Protein AF-X1DDK9-F1 (afdb_monomer_lite)

Organism: NCBI:txid412755

Foldseek 3Di:
DCVVVVHVDDPPAQEDEQDDDDDDLVSLLVLQVVLVVCCVVPVRHAYEYAAAEDPLDPDDQAGDLSSCVRRLVSHQAYEYAYAQDHADLAQDDADLVRLQVSLVPLLVSLVRHCVNCVVSVNNNHAYAPQEDFNDDQHQNCPPPPDDDDCPDPVNVVRVVNSLVSQQPQVVQDLSRQSSLLSNVVSCVVVVSRHVHHQYPPCERRRHQWYDDPVGIDRTNNNVSVCCCVPPCPVPPD

Structure (mmCIF, N/CA/C/O backbone):
data_AF-X1DDK9-F1
#
_entry.id   AF-X1DDK9-F1
#
loop_
_atom_site.group_PDB
_atom_site.id
_atom_site.type_symbol
_atom_site.label_atom_id
_atom_site.label_alt_id
_atom_site.label_comp_id
_atom_site.label_asym_id
_atom_site.label_entity_id
_atom_site.label_seq_id
_atom_site.pdbx_PDB_ins_code
_atom_site.Cartn_x
_atom_site.Cartn_y
_atom_site.Cartn_z
_atom_site.occupancy
_atom_site.B_iso_or_equiv
_atom_site.auth_seq_id
_atom_site.auth_comp_id
_atom_site.auth_asym_id
_atom_site.auth_atom_id
_atom_site.pdbx_PDB_model_num
ATOM 1 N N . MET A 1 1 ? -29.319 -11.765 -3.552 1.00 94.00 1 MET A N 1
ATOM 2 C CA . MET A 1 1 ? -28.225 -11.528 -4.522 1.00 94.00 1 MET A CA 1
ATOM 3 C C . MET A 1 1 ? -27.007 -12.425 -4.270 1.00 94.00 1 MET A C 1
ATOM 5 O O . MET A 1 1 ? -26.826 -13.339 -5.051 1.00 94.00 1 MET A O 1
ATOM 9 N N . ARG A 1 2 ? -26.238 -12.285 -3.172 1.00 96.81 2 ARG A N 1
ATOM 10 C CA . ARG A 1 2 ? -25.054 -13.138 -2.873 1.00 96.81 2 ARG A CA 1
ATOM 11 C C . ARG A 1 2 ? -25.300 -14.654 -3.010 1.00 96.81 2 ARG A C 1
ATOM 13 O O . ARG A 1 2 ? -24.596 -15.310 -3.765 1.00 96.81 2 ARG A O 1
ATOM 20 N N . LYS A 1 3 ? -26.338 -15.180 -2.340 1.00 97.44 3 LYS A N 1
ATOM 21 C CA . LYS A 1 3 ? -26.737 -16.602 -2.425 1.00 97.44 3 LYS A CA 1
ATOM 22 C C . LYS A 1 3 ? -27.095 -17.038 -3.846 1.00 97.44 3 LYS A C 1
ATOM 24 O O . LYS A 1 3 ? -26.684 -18.105 -4.276 1.00 97.44 3 LYS A O 1
ATOM 29 N N . ALA A 1 4 ? -27.816 -16.186 -4.576 1.00 97.69 4 ALA A N 1
ATOM 30 C CA . ALA A 1 4 ? -28.199 -16.442 -5.964 1.00 97.69 4 ALA A CA 1
ATOM 31 C C . ALA A 1 4 ? -26.984 -16.480 -6.909 1.00 97.69 4 ALA A C 1
ATOM 33 O O . ALA A 1 4 ? -27.004 -17.206 -7.891 1.00 97.69 4 ALA A O 1
ATOM 34 N N . ASN A 1 5 ? -25.903 -15.774 -6.564 1.00 97.38 5 ASN A N 1
ATOM 35 C CA . ASN A 1 5 ? -24.633 -15.805 -7.291 1.00 97.38 5 ASN A CA 1
ATOM 36 C C . ASN A 1 5 ? -23.714 -16.970 -6.852 1.00 97.38 5 ASN A C 1
ATOM 38 O O . ASN A 1 5 ? -22.506 -16.889 -7.040 1.00 97.38 5 ASN A O 1
ATOM 42 N N . GLY A 1 6 ? -24.250 -18.030 -6.232 1.00 97.94 6 GLY A N 1
ATOM 43 C CA . GLY A 1 6 ? -23.497 -19.253 -5.911 1.00 97.94 6 GLY A CA 1
ATOM 44 C C . GLY A 1 6 ? -22.740 -19.248 -4.579 1.00 97.94 6 GLY A C 1
ATOM 45 O O . GLY A 1 6 ? -22.033 -20.203 -4.276 1.00 97.94 6 GLY A O 1
ATOM 46 N N . HIS A 1 7 ? -22.903 -18.214 -3.750 1.00 97.12 7 HIS A N 1
ATOM 47 C CA . HIS A 1 7 ? -22.245 -18.131 -2.444 1.00 97.12 7 HIS A CA 1
ATOM 48 C C . HIS A 1 7 ? -23.300 -18.144 -1.336 1.00 97.12 7 HIS A C 1
ATOM 50 O O . HIS A 1 7 ? -23.862 -17.087 -1.066 1.00 97.12 7 HIS A O 1
ATOM 56 N N . PRO A 1 8 ? -23.630 -19.290 -0.708 1.00 97.06 8 PRO A N 1
ATOM 57 C CA . PRO A 1 8 ? -24.664 -19.374 0.333 1.00 97.06 8 PRO A CA 1
ATOM 58 C C . PRO A 1 8 ? -24.231 -18.750 1.670 1.00 97.06 8 PRO A C 1
ATOM 60 O O . PRO A 1 8 ? -25.014 -18.013 2.284 1.00 97.06 8 PRO A O 1
ATOM 63 N N . GLU A 1 9 ? -22.948 -18.859 2.017 1.00 97.44 9 GLU A N 1
ATOM 64 C CA . GLU A 1 9 ? -22.349 -18.342 3.258 1.00 97.44 9 GLU A CA 1
ATOM 65 C C . GLU A 1 9 ? -21.735 -16.937 3.111 1.00 97.44 9 GLU A C 1
ATOM 67 O O . GLU A 1 9 ? -21.260 -16.581 2.024 1.00 97.44 9 GLU A O 1
ATOM 72 N N . PRO A 1 10 ? -21.790 -16.087 4.156 1.00 95.31 10 PRO A N 1
ATOM 73 C CA . PRO A 1 10 ? -21.199 -14.753 4.112 1.00 95.31 10 PRO A CA 1
ATOM 74 C C . PRO A 1 10 ? -19.675 -14.824 3.931 1.00 95.31 10 PRO A C 1
ATOM 76 O O . PRO A 1 10 ? -19.009 -15.681 4.498 1.00 95.31 10 PRO A O 1
ATOM 79 N N . PHE A 1 11 ? -19.109 -13.880 3.173 1.00 96.00 11 PHE A N 1
ATOM 80 C CA . PHE A 1 11 ? -17.657 -13.815 2.945 1.00 96.00 11 PHE A CA 1
ATOM 81 C C . PHE A 1 11 ? -16.858 -13.366 4.173 1.00 96.00 11 PHE A C 1
ATOM 83 O O . PHE A 1 11 ? -15.641 -13.513 4.185 1.00 96.00 11 PHE A O 1
ATOM 90 N N . ASN A 1 12 ? -17.528 -12.792 5.179 1.00 94.81 12 ASN A N 1
ATOM 91 C CA . ASN A 1 12 ? -16.918 -12.338 6.431 1.00 94.81 12 ASN A CA 1
ATOM 92 C C . ASN A 1 12 ? -15.684 -11.442 6.215 1.00 94.81 12 ASN A C 1
ATOM 94 O O . ASN A 1 12 ? -14.673 -11.571 6.903 1.00 94.81 12 ASN A O 1
ATOM 98 N N . VAL A 1 13 ? -15.766 -10.529 5.238 1.00 96.75 13 VAL A N 1
ATOM 99 C CA . VAL A 1 13 ? -14.693 -9.572 4.944 1.00 96.75 13 VAL A CA 1
ATOM 100 C C . VAL A 1 13 ? -14.468 -8.693 6.171 1.00 96.75 13 VAL A C 1
ATOM 102 O O . VAL A 1 13 ? -15.350 -7.932 6.568 1.00 96.75 13 VAL A O 1
ATOM 105 N N . LYS A 1 14 ? -13.282 -8.822 6.773 1.00 97.12 14 LYS A N 1
ATOM 106 C CA . LYS A 1 14 ? -12.932 -8.140 8.022 1.00 97.12 14 LYS A CA 1
ATOM 107 C C . LYS A 1 14 ? -12.476 -6.701 7.806 1.00 97.12 14 LYS A C 1
ATOM 109 O O . LYS A 1 14 ? -12.831 -5.848 8.603 1.00 97.12 14 LYS A O 1
ATOM 114 N N . PHE A 1 15 ? -11.706 -6.434 6.755 1.00 98.00 15 PHE A N 1
ATOM 115 C CA . PHE A 1 15 ? -11.137 -5.113 6.481 1.00 98.00 15 PHE A CA 1
ATOM 116 C C . PHE A 1 15 ? -11.880 -4.425 5.341 1.00 98.00 15 PHE A C 1
ATOM 118 O O . PHE A 1 15 ? -12.065 -5.020 4.280 1.00 98.00 15 PHE A O 1
ATOM 125 N N . TRP A 1 16 ? -12.262 -3.169 5.551 1.00 98.25 16 TRP A N 1
ATOM 126 C CA . TRP A 1 16 ? -12.953 -2.348 4.562 1.00 98.25 16 TRP A CA 1
ATOM 127 C C . TRP A 1 16 ? -12.286 -0.982 4.442 1.00 98.25 16 TRP A C 1
ATOM 129 O O . TRP A 1 16 ? -12.102 -0.292 5.441 1.00 98.25 16 TRP A O 1
ATOM 139 N N . SER A 1 17 ? -11.957 -0.580 3.214 1.00 97.62 17 SER A N 1
ATOM 140 C CA . SER A 1 17 ? -11.489 0.776 2.920 1.00 97.62 17 SER A CA 1
ATOM 141 C C . SER A 1 17 ? -12.629 1.622 2.368 1.00 97.62 17 SER A C 1
ATOM 143 O O . SER A 1 17 ? -13.296 1.222 1.409 1.00 97.62 17 SER A O 1
ATOM 145 N N . VAL A 1 18 ? -12.869 2.792 2.959 1.00 97.44 18 VAL A N 1
ATOM 146 C CA . VAL A 1 18 ? -13.869 3.740 2.460 1.00 97.44 18 VAL A CA 1
ATOM 147 C C . VAL A 1 18 ? -13.226 4.634 1.403 1.00 97.44 18 VAL A C 1
ATOM 149 O O . VAL A 1 18 ? -12.667 5.684 1.707 1.00 97.44 18 VAL A O 1
ATOM 152 N N . GLY A 1 19 ? -13.327 4.232 0.136 1.00 93.62 19 GLY A N 1
ATOM 153 C CA . GLY A 1 19 ? -12.772 4.972 -1.003 1.00 93.62 19 GLY A CA 1
ATOM 154 C C . GLY A 1 19 ? -11.259 4.800 -1.183 1.00 93.62 19 GLY A C 1
ATOM 155 O O . GLY A 1 19 ? -10.646 3.939 -0.565 1.00 93.62 19 GLY A O 1
ATOM 156 N N . ASN A 1 20 ? -10.672 5.588 -2.089 1.00 91.88 20 ASN A N 1
ATOM 157 C CA . ASN A 1 20 ? -9.269 5.459 -2.491 1.00 91.88 20 ASN A CA 1
ATOM 158 C C . ASN A 1 20 ? -8.685 6.790 -2.987 1.00 91.88 20 ASN A C 1
ATOM 160 O O . ASN A 1 20 ? -9.288 7.430 -3.847 1.00 91.88 20 ASN A O 1
ATOM 164 N N . GLU A 1 21 ? -7.502 7.159 -2.494 1.00 88.31 21 GLU A N 1
ATOM 165 C CA . GLU A 1 21 ? -6.688 8.331 -2.857 1.00 88.31 21 GLU A CA 1
ATOM 166 C C . GLU A 1 21 ? -7.479 9.646 -3.022 1.00 88.31 21 GLU A C 1
ATOM 168 O O . GLU A 1 21 ? -7.243 10.446 -3.933 1.00 88.31 21 GLU A O 1
ATOM 173 N N . ARG A 1 22 ? -8.442 9.887 -2.126 1.00 88.38 22 ARG A N 1
ATOM 174 C CA . ARG A 1 22 ? -9.184 11.152 -2.019 1.00 88.38 22 ARG A CA 1
ATOM 175 C C . ARG A 1 22 ? -8.864 11.814 -0.684 1.00 88.38 22 ARG A C 1
ATOM 177 O O . ARG A 1 22 ? -8.658 11.138 0.312 1.00 88.38 22 ARG A O 1
ATOM 184 N N . TYR A 1 23 ? -8.822 13.146 -0.667 1.00 87.94 23 TYR A N 1
ATOM 185 C CA . TYR A 1 23 ? -8.392 13.912 0.516 1.00 87.94 23 TYR A CA 1
ATOM 186 C C . TYR A 1 23 ? -9.143 15.240 0.687 1.00 87.94 23 TYR A C 1
ATOM 188 O O . TYR A 1 23 ? -8.704 16.105 1.454 1.00 87.94 23 TYR A O 1
ATOM 196 N N . ASP A 1 24 ? -10.203 15.454 -0.094 1.00 90.44 24 ASP A N 1
ATOM 197 C CA . ASP A 1 24 ? -11.049 16.644 -0.020 1.00 90.44 24 ASP A CA 1
ATOM 198 C C . ASP A 1 24 ? -12.062 16.535 1.132 1.00 90.44 24 ASP A C 1
ATOM 200 O O . ASP A 1 24 ? -12.369 15.437 1.596 1.00 90.44 24 ASP A O 1
ATOM 204 N N . LYS A 1 25 ? -12.571 17.676 1.619 1.00 94.31 25 LYS A N 1
ATOM 205 C CA . LYS A 1 25 ? -13.489 17.703 2.771 1.00 94.31 25 LYS A CA 1
ATOM 206 C C . LYS A 1 25 ? -14.756 16.877 2.525 1.00 94.31 25 LYS A C 1
ATOM 208 O O . LYS A 1 25 ? -15.140 16.112 3.398 1.00 94.31 25 LYS A O 1
ATOM 213 N N . ALA A 1 26 ? -15.331 16.951 1.323 1.00 95.44 26 ALA A N 1
ATOM 214 C CA . ALA A 1 26 ? -16.542 16.204 0.988 1.00 95.44 26 ALA A CA 1
ATOM 215 C C . ALA A 1 26 ? -16.315 14.683 1.009 1.00 95.44 26 ALA A C 1
ATOM 217 O O . ALA A 1 26 ? -17.196 13.930 1.418 1.00 95.44 26 ALA A O 1
ATOM 218 N N . TYR A 1 27 ? -15.137 14.212 0.593 1.00 94.50 27 TYR A N 1
ATOM 219 C CA . TYR A 1 27 ? -14.742 12.820 0.798 1.00 94.50 27 TYR A CA 1
ATOM 220 C C . TYR A 1 27 ? -14.631 12.472 2.288 1.00 94.50 27 TYR A C 1
ATOM 222 O O . TYR A 1 27 ? -15.192 11.464 2.704 1.00 94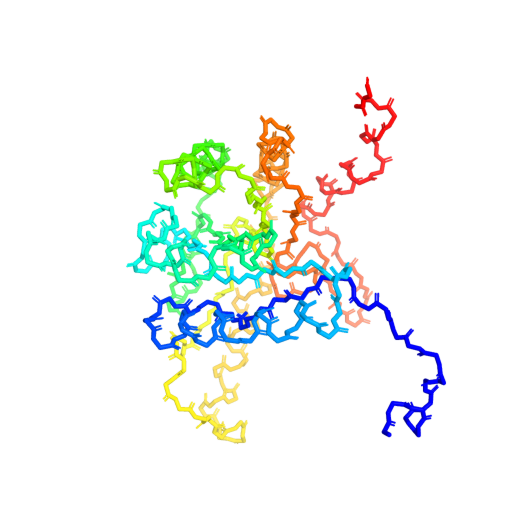.50 27 TYR A O 1
ATOM 230 N N . ILE A 1 28 ? -13.965 13.305 3.090 1.00 96.25 28 ILE A N 1
ATOM 231 C CA . ILE A 1 28 ? -13.776 13.066 4.531 1.00 96.25 28 ILE A CA 1
ATOM 232 C C . ILE A 1 28 ? -15.120 12.997 5.276 1.00 96.25 28 ILE A C 1
ATOM 234 O O . ILE A 1 28 ? -15.321 12.090 6.083 1.00 96.25 28 ILE A O 1
ATOM 238 N N . ASP A 1 29 ? -16.066 13.884 4.962 1.00 97.44 29 ASP A N 1
ATOM 239 C CA . ASP A 1 29 ? -17.421 13.838 5.525 1.00 97.44 29 ASP A CA 1
ATOM 240 C C . ASP A 1 29 ? -18.138 12.528 5.162 1.00 97.44 29 ASP A C 1
ATOM 242 O O . ASP A 1 29 ? -18.733 11.879 6.022 1.00 97.44 29 ASP A O 1
ATOM 246 N N . ARG A 1 30 ? -18.004 12.064 3.911 1.00 97.75 30 ARG A N 1
ATOM 247 C CA . ARG A 1 30 ? -18.543 10.757 3.500 1.00 97.75 30 ARG A CA 1
ATOM 248 C C . ARG A 1 30 ? -17.869 9.598 4.221 1.00 97.75 30 ARG A C 1
ATOM 250 O O . ARG A 1 30 ? -18.553 8.624 4.525 1.00 97.75 30 ARG A O 1
ATOM 257 N N . VAL A 1 31 ? -16.562 9.676 4.490 1.00 98.19 31 VAL A N 1
ATOM 258 C CA . VAL A 1 31 ? -15.858 8.662 5.286 1.00 98.19 31 VAL A CA 1
ATOM 259 C C . VAL A 1 31 ? -16.468 8.581 6.681 1.00 98.19 31 VAL A C 1
ATOM 261 O O . VAL A 1 31 ? -16.811 7.479 7.098 1.00 98.19 31 VAL A O 1
ATOM 264 N N . ARG A 1 32 ? -16.674 9.715 7.366 1.00 98.12 32 ARG A N 1
ATOM 265 C CA . ARG A 1 32 ? -17.331 9.758 8.685 1.00 98.12 32 ARG A CA 1
ATOM 266 C C . ARG A 1 32 ? -18.697 9.079 8.645 1.00 98.12 32 ARG A C 1
ATOM 268 O O . ARG A 1 32 ? -18.939 8.151 9.415 1.00 98.12 32 ARG A O 1
ATOM 275 N N . ASP A 1 33 ? -19.572 9.534 7.751 1.00 98.31 33 ASP A N 1
ATOM 276 C CA . ASP A 1 33 ? -20.965 9.080 7.716 1.00 98.31 33 ASP A CA 1
ATOM 277 C C . ASP A 1 33 ? -21.053 7.590 7.348 1.00 98.31 33 ASP A C 1
ATOM 279 O O . ASP A 1 33 ? -21.804 6.833 7.962 1.00 98.31 33 ASP A O 1
ATOM 283 N N . THR A 1 34 ? -20.216 7.142 6.406 1.00 98.44 34 THR A N 1
ATOM 284 C CA . THR A 1 34 ? -20.152 5.733 5.992 1.00 98.44 34 THR A CA 1
ATOM 285 C C . THR A 1 34 ? -19.579 4.852 7.100 1.00 98.44 34 THR A C 1
ATOM 287 O O . THR A 1 34 ? -20.178 3.833 7.437 1.00 98.44 34 THR A O 1
ATOM 290 N N . ALA A 1 35 ? -18.440 5.231 7.690 1.00 98.31 35 ALA A N 1
ATOM 291 C CA . ALA A 1 35 ? -17.771 4.436 8.718 1.00 98.31 35 ALA A CA 1
ATOM 292 C C . ALA A 1 35 ? -18.643 4.275 9.968 1.00 98.31 35 ALA A C 1
ATOM 294 O O . ALA A 1 35 ? -18.715 3.179 10.523 1.00 98.31 35 ALA A O 1
ATOM 295 N N . LYS A 1 36 ? -19.363 5.334 10.362 1.00 97.94 36 LYS A N 1
ATOM 296 C CA . LYS A 1 36 ? -20.321 5.295 11.469 1.00 97.94 36 LYS A CA 1
ATOM 297 C C . LYS A 1 36 ? -21.404 4.237 11.239 1.00 97.94 36 LYS A C 1
ATOM 299 O O . LYS A 1 36 ? -21.539 3.324 12.049 1.00 97.94 36 LYS A O 1
ATOM 304 N N . VAL A 1 37 ? -22.106 4.301 10.104 1.00 98.25 37 VAL A N 1
ATOM 305 C CA . VAL A 1 37 ? -23.169 3.335 9.767 1.00 98.25 37 VAL A CA 1
ATOM 306 C C . VAL A 1 37 ? -22.608 1.915 9.629 1.00 98.25 37 VAL A C 1
ATOM 308 O O . VAL A 1 37 ? -23.213 0.951 10.093 1.00 98.25 37 VAL A O 1
ATOM 311 N N . MET A 1 38 ? -21.426 1.763 9.026 1.00 98.19 38 MET A N 1
ATOM 312 C CA . MET A 1 38 ? -20.777 0.459 8.890 1.00 98.19 38 MET A CA 1
ATOM 313 C C . MET A 1 38 ? -20.436 -0.170 10.248 1.00 98.19 38 MET A C 1
ATOM 315 O O . MET A 1 38 ? -20.658 -1.368 10.415 1.00 98.19 38 MET A O 1
ATOM 319 N N . LYS A 1 39 ? -19.944 0.612 11.218 1.00 97.56 39 LYS A N 1
ATOM 320 C CA . LYS A 1 39 ? -19.666 0.136 12.584 1.00 97.56 39 LYS A CA 1
ATOM 321 C C . LYS A 1 39 ? -20.939 -0.198 13.359 1.00 97.56 39 LYS A C 1
ATOM 323 O O . LYS A 1 39 ? -20.936 -1.177 14.096 1.00 97.56 39 LYS A O 1
ATOM 328 N N . GLU A 1 40 ? -22.013 0.570 13.178 1.00 97.12 40 GLU A N 1
ATOM 329 C CA . GLU A 1 40 ? -23.316 0.286 13.798 1.00 97.12 40 GLU A CA 1
ATOM 330 C C . GLU A 1 40 ? -23.890 -1.056 13.316 1.00 97.12 40 GLU A C 1
ATOM 332 O O . GLU A 1 40 ? -24.367 -1.854 14.120 1.00 97.12 40 GLU A O 1
ATOM 337 N N . LEU A 1 41 ? -23.801 -1.334 12.012 1.00 97.19 41 LEU A N 1
ATOM 338 C CA . LEU A 1 41 ? -24.313 -2.576 11.425 1.00 97.19 41 LEU A CA 1
ATOM 339 C C . LEU A 1 41 ? -23.378 -3.774 11.637 1.00 97.19 41 LEU A C 1
ATOM 341 O O . LEU A 1 41 ? -23.844 -4.906 11.773 1.00 97.19 41 LEU A O 1
ATOM 345 N N . TYR A 1 42 ? -22.063 -3.541 11.647 1.00 97.12 42 TYR A N 1
ATOM 346 C CA . TYR A 1 42 ? -21.048 -4.590 11.713 1.00 97.12 42 TYR A CA 1
ATOM 347 C C . TYR A 1 42 ? -19.911 -4.212 12.679 1.00 97.12 42 TYR A C 1
ATOM 349 O O . TYR A 1 42 ? -18.808 -3.888 12.240 1.00 97.12 42 TYR A O 1
ATOM 357 N N . PRO A 1 43 ? -20.114 -4.318 14.004 1.00 95.38 43 PRO A N 1
ATOM 358 C CA . PRO A 1 43 ? -19.155 -3.819 15.000 1.00 95.38 43 PRO A CA 1
ATOM 359 C C . PRO A 1 43 ? -17.741 -4.420 14.919 1.00 95.38 43 PRO A C 1
ATOM 361 O O . PRO A 1 43 ? -16.773 -3.793 15.342 1.00 95.38 43 PRO A O 1
ATOM 364 N N . ASN A 1 44 ? -17.612 -5.627 14.356 1.00 95.94 44 ASN A N 1
ATOM 365 C CA . ASN A 1 44 ? -16.363 -6.394 14.322 1.00 95.94 44 ASN A CA 1
ATOM 366 C C . ASN A 1 44 ? -15.488 -6.142 13.080 1.00 95.94 44 ASN A C 1
ATOM 368 O O . ASN A 1 44 ? -14.400 -6.719 12.984 1.00 95.94 44 ASN A O 1
ATOM 372 N N . ILE A 1 45 ? -15.946 -5.343 12.110 1.00 98.06 45 ILE A N 1
ATOM 373 C CA . ILE A 1 45 ? -15.110 -5.000 10.952 1.00 98.06 45 ILE A CA 1
ATOM 374 C C . ILE A 1 45 ? -14.079 -3.940 11.334 1.00 98.06 45 ILE A C 1
ATOM 376 O O . ILE A 1 45 ? -14.281 -3.146 12.253 1.00 98.06 45 ILE A O 1
ATOM 380 N N . LEU A 1 46 ? -12.989 -3.909 10.580 1.00 98.50 46 LEU A N 1
ATOM 381 C CA . LEU A 1 46 ? -11.925 -2.927 10.684 1.00 98.50 46 LEU A CA 1
ATOM 382 C C . LEU A 1 46 ? -12.010 -1.984 9.487 1.00 98.50 46 LEU A C 1
ATOM 384 O O . LEU A 1 46 ? -12.049 -2.435 8.339 1.00 98.50 46 LEU A O 1
ATOM 388 N N . ILE A 1 47 ? -12.062 -0.685 9.757 1.00 98.56 47 ILE A N 1
ATOM 389 C CA . ILE A 1 47 ? -12.272 0.349 8.748 1.00 98.56 47 ILE A CA 1
ATOM 390 C C . ILE A 1 47 ? -10.993 1.163 8.560 1.00 98.56 47 ILE A C 1
ATOM 392 O O . ILE A 1 47 ? -10.370 1.613 9.525 1.00 98.56 47 ILE A O 1
ATOM 396 N N . THR A 1 48 ? -10.633 1.362 7.294 1.00 98.12 48 THR A N 1
ATOM 397 C CA . THR A 1 48 ? -9.559 2.246 6.838 1.00 98.12 48 THR A CA 1
ATOM 398 C C . THR A 1 48 ? -10.092 3.278 5.840 1.00 98.12 48 THR A C 1
ATOM 400 O O . THR A 1 48 ? -11.186 3.136 5.287 1.00 98.12 48 THR A O 1
ATOM 403 N N . CYS A 1 49 ? -9.324 4.335 5.603 1.00 96.88 49 CYS A N 1
ATOM 404 C CA . CYS A 1 49 ? -9.560 5.312 4.542 1.00 96.88 49 CYS A CA 1
ATOM 405 C C . CYS A 1 49 ? -8.245 5.986 4.147 1.00 96.88 49 CYS A C 1
ATOM 407 O O . CYS A 1 49 ? -7.275 5.944 4.907 1.00 96.88 49 CYS A O 1
ATOM 409 N N . SER A 1 50 ? -8.223 6.675 3.005 1.00 94.50 50 SER A N 1
ATOM 410 C CA . SER A 1 50 ? -7.031 7.376 2.518 1.00 94.50 50 SER A CA 1
ATOM 411 C C . SER A 1 50 ? -6.541 8.428 3.516 1.00 94.50 50 SER A C 1
ATOM 413 O O . SER A 1 50 ? -7.217 9.426 3.763 1.00 94.50 50 SER A O 1
ATOM 415 N N . GLY A 1 51 ? -5.359 8.196 4.089 1.00 91.62 51 GLY A N 1
ATOM 416 C CA . GLY A 1 51 ? -4.759 9.054 5.107 1.00 91.62 51 GLY A CA 1
ATOM 417 C C . GLY A 1 51 ? -3.622 9.905 4.558 1.00 91.62 51 GLY A C 1
ATOM 418 O O . GLY A 1 51 ? -3.711 11.131 4.561 1.00 91.62 51 GLY A O 1
ATOM 419 N N . SER A 1 52 ? -2.569 9.250 4.063 1.00 88.94 52 SER A N 1
ATOM 420 C CA . SER A 1 52 ? -1.344 9.906 3.591 1.00 88.94 52 SER A CA 1
ATOM 421 C C . SER A 1 52 ? -0.908 9.361 2.231 1.00 88.94 52 SER A C 1
ATOM 423 O O . SER A 1 52 ? -1.040 8.169 1.954 1.00 88.94 52 SER A O 1
ATOM 425 N N . GLN A 1 53 ? -0.357 10.236 1.391 1.00 84.56 53 GLN A N 1
ATOM 426 C CA . GLN A 1 53 ? 0.282 9.878 0.126 1.00 84.56 53 GLN A CA 1
ATOM 427 C C . GLN A 1 53 ? 1.696 10.459 0.115 1.00 84.56 53 GLN A C 1
ATOM 429 O O . GLN A 1 53 ? 1.894 11.597 0.532 1.00 84.56 53 GLN A O 1
ATOM 434 N N . GLY A 1 54 ? 2.696 9.684 -0.296 1.00 69.38 54 GLY A N 1
ATOM 435 C CA . GLY A 1 54 ? 4.079 10.162 -0.363 1.00 69.38 54 GLY A CA 1
ATOM 436 C C . GLY A 1 54 ? 4.341 11.157 -1.496 1.00 69.38 54 GLY A C 1
ATOM 437 O O . GLY A 1 54 ? 3.448 11.483 -2.273 1.00 69.38 54 GLY A O 1
ATOM 438 N N . ALA A 1 55 ? 5.596 11.609 -1.603 1.00 53.72 55 ALA A N 1
ATOM 439 C CA . ALA A 1 55 ? 6.054 12.798 -2.343 1.00 53.72 55 ALA A CA 1
ATOM 440 C C . ALA A 1 55 ? 5.731 12.874 -3.858 1.00 53.72 55 ALA A C 1
ATOM 442 O O . ALA A 1 55 ? 5.976 13.903 -4.480 1.00 53.72 55 ALA A O 1
ATOM 443 N N . GLY A 1 56 ? 5.163 11.823 -4.460 1.00 46.53 56 GLY A N 1
ATOM 444 C CA . GLY A 1 56 ? 4.576 11.876 -5.807 1.00 46.53 56 GLY A CA 1
ATOM 445 C C . GLY A 1 56 ? 3.142 12.432 -5.852 1.00 46.53 56 GLY A C 1
ATOM 446 O O . GLY A 1 56 ? 2.609 12.686 -6.933 1.00 46.53 56 GLY A O 1
ATOM 447 N N . GLY A 1 57 ? 2.500 12.603 -4.694 1.00 44.84 57 GLY A N 1
ATOM 448 C CA . GLY A 1 57 ? 1.224 13.284 -4.521 1.00 44.84 57 GLY A CA 1
ATOM 449 C C . GLY A 1 57 ? 1.445 14.746 -4.139 1.00 44.84 57 GLY A C 1
ATOM 450 O O . GLY A 1 57 ? 2.432 15.100 -3.507 1.00 44.84 57 GLY A O 1
ATOM 451 N N . ARG A 1 58 ? 0.500 15.622 -4.482 1.00 45.28 58 ARG A N 1
ATOM 452 C CA . ARG A 1 58 ? 0.487 17.058 -4.122 1.00 45.28 58 ARG A CA 1
ATOM 453 C C . ARG A 1 58 ? 0.358 17.315 -2.601 1.00 45.28 58 ARG A C 1
ATOM 455 O O . ARG A 1 58 ? -0.125 18.370 -2.193 1.00 45.28 58 ARG A O 1
ATOM 462 N N . HIS A 1 59 ? 0.681 16.337 -1.758 1.00 54.00 59 HIS A N 1
ATOM 463 C CA . HIS A 1 59 ? 0.368 16.285 -0.337 1.00 54.00 59 HIS A CA 1
ATOM 464 C C . HIS A 1 59 ? 1.630 15.947 0.460 1.00 54.00 59 HIS A C 1
ATOM 466 O O . HIS A 1 59 ? 2.384 15.047 0.104 1.00 54.00 59 HIS A O 1
ATOM 472 N N . MET A 1 60 ? 1.870 16.737 1.507 1.00 58.78 60 MET A N 1
ATOM 473 C CA . MET A 1 60 ? 2.973 16.541 2.444 1.00 58.78 60 MET A CA 1
ATOM 474 C C . MET A 1 60 ? 2.816 15.203 3.182 1.00 58.78 60 MET A C 1
ATOM 476 O O . MET A 1 60 ? 1.682 14.752 3.362 1.00 58.78 60 MET A O 1
ATOM 480 N N . PRO A 1 61 ? 3.922 14.576 3.623 1.00 74.12 61 PRO A N 1
ATOM 481 C CA . PRO A 1 61 ? 3.851 13.385 4.462 1.00 74.12 61 PRO A CA 1
ATOM 482 C C . PRO A 1 61 ? 3.047 13.674 5.741 1.00 74.12 61 PRO A C 1
ATOM 484 O O . PRO A 1 61 ? 3.239 14.715 6.366 1.00 74.12 61 PRO A O 1
ATOM 487 N N . GLY A 1 62 ? 2.157 12.751 6.117 1.00 84.00 62 GLY A N 1
ATOM 488 C CA . GLY A 1 62 ? 1.325 12.854 7.320 1.00 84.00 62 GLY A CA 1
ATOM 489 C C . GLY A 1 62 ? -0.176 12.86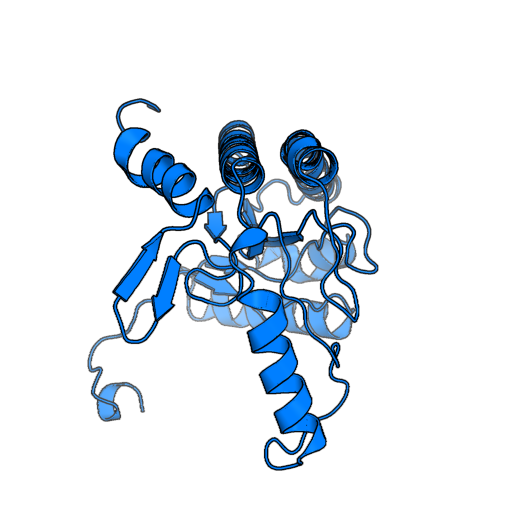1 7.027 1.00 84.00 62 GLY A C 1
ATOM 490 O O . GLY A 1 62 ? -0.620 12.959 5.881 1.00 84.00 62 GLY A O 1
ATOM 491 N N . VAL A 1 63 ? -0.974 12.726 8.083 1.00 88.06 63 VAL A N 1
ATOM 492 C CA . VAL A 1 63 ? -2.438 12.693 8.000 1.00 88.06 63 VAL A CA 1
ATOM 493 C C . VAL A 1 63 ? -3.017 14.077 8.289 1.00 88.06 63 VAL A C 1
ATOM 495 O O . VAL A 1 63 ? -2.611 14.756 9.229 1.00 88.06 63 VAL A O 1
ATOM 498 N N . LYS A 1 64 ? -3.995 14.513 7.486 1.00 86.31 64 LYS A N 1
ATOM 499 C CA . LYS A 1 64 ? -4.665 15.808 7.692 1.00 86.31 64 LYS A CA 1
ATOM 500 C C . LYS A 1 64 ? -5.457 15.805 9.003 1.00 86.31 64 LYS A C 1
ATOM 502 O O . LYS A 1 64 ? -6.290 14.922 9.206 1.00 86.31 64 LYS A O 1
ATOM 507 N N . THR A 1 65 ? -5.303 16.853 9.812 1.00 89.75 65 THR A N 1
ATOM 508 C CA . THR A 1 65 ? -6.038 17.035 11.081 1.00 89.75 65 THR A CA 1
ATOM 509 C C . THR A 1 65 ? -7.550 16.913 10.904 1.00 89.75 65 THR A C 1
ATOM 511 O O . THR A 1 65 ? -8.201 16.188 11.646 1.00 89.75 65 THR A O 1
ATOM 514 N N . TYR A 1 66 ? -8.101 17.499 9.837 1.00 93.69 66 TYR A N 1
ATOM 515 C CA . TYR A 1 66 ? -9.538 17.436 9.558 1.00 93.69 66 TYR A CA 1
ATOM 516 C C . TYR A 1 66 ? -10.078 16.002 9.390 1.00 93.69 66 TYR A C 1
ATOM 518 O O . TYR A 1 66 ? -11.211 15.727 9.774 1.00 93.69 66 TYR A O 1
ATOM 526 N N . LEU A 1 67 ? -9.286 15.063 8.849 1.00 94.62 67 LEU A N 1
ATOM 527 C CA . LEU A 1 67 ? -9.703 13.656 8.774 1.00 94.62 67 LEU A CA 1
ATOM 528 C C . LEU A 1 67 ? -9.836 13.052 10.179 1.00 94.62 67 LEU A C 1
ATOM 530 O O . LEU A 1 67 ? -10.796 12.334 10.457 1.00 94.62 67 LEU A O 1
ATOM 534 N N . MET A 1 68 ? -8.890 13.368 11.061 1.00 94.81 68 MET A N 1
ATOM 535 C CA . MET A 1 68 ? -8.877 12.897 12.446 1.00 94.81 68 MET A CA 1
ATOM 536 C C . MET A 1 68 ? -10.052 13.471 13.240 1.00 94.81 68 MET A C 1
ATOM 538 O O . MET A 1 68 ? -10.761 12.716 13.901 1.00 94.81 68 MET A O 1
ATOM 542 N N . GLU A 1 69 ? -10.314 14.771 13.092 1.00 95.06 69 GLU A N 1
ATOM 543 C CA . GLU A 1 69 ? -11.430 15.474 13.734 1.00 95.06 69 GLU A CA 1
ATOM 544 C C . GLU A 1 69 ? -12.797 14.916 13.320 1.00 95.06 69 GLU A C 1
ATOM 546 O O . GLU A 1 69 ? -13.679 14.760 14.160 1.00 95.06 69 GLU A O 1
ATOM 551 N N . GLN A 1 70 ? -12.990 14.630 12.028 1.00 97.19 70 GLN A N 1
ATOM 552 C CA . GLN A 1 70 ? -14.305 14.243 11.513 1.00 97.19 70 GLN A CA 1
ATOM 553 C C . GLN A 1 70 ? -14.568 12.743 11.585 1.00 97.19 70 GLN A C 1
ATOM 555 O O . GLN A 1 70 ? -15.662 12.333 11.966 1.00 97.19 70 GLN A O 1
ATOM 560 N N . ALA A 1 71 ? -13.599 11.923 11.181 1.00 97.00 71 ALA A N 1
ATOM 561 C CA . ALA A 1 71 ? -13.812 10.495 10.970 1.00 97.00 71 ALA A CA 1
ATOM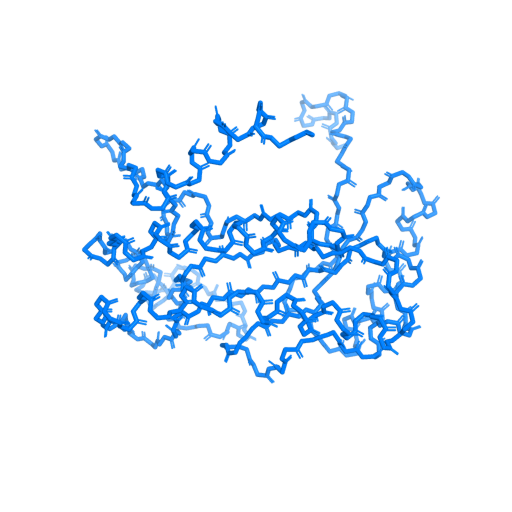 562 C C . ALA A 1 71 ? -12.965 9.612 11.890 1.00 97.00 71 ALA A C 1
ATOM 564 O O . ALA A 1 71 ? -13.313 8.447 12.068 1.00 97.00 71 ALA A O 1
ATOM 565 N N . GLY A 1 72 ? -11.899 10.148 12.500 1.00 96.38 72 GLY A N 1
ATOM 566 C CA . GLY A 1 72 ? -10.923 9.383 13.280 1.00 96.38 72 GLY A CA 1
ATOM 567 C C . GLY A 1 72 ? -11.572 8.432 14.283 1.00 96.38 72 GLY A C 1
ATOM 568 O O . GLY A 1 72 ? -11.221 7.255 14.310 1.00 96.38 72 GLY A O 1
ATOM 569 N N . ALA A 1 73 ? -12.584 8.902 15.027 1.00 96.12 73 ALA A N 1
ATOM 570 C CA . ALA A 1 73 ? -13.373 8.135 16.005 1.00 96.12 73 ALA A CA 1
ATOM 571 C C . ALA A 1 73 ? -13.935 6.791 15.488 1.00 96.12 73 ALA A C 1
ATOM 573 O O . ALA A 1 73 ? -14.061 5.849 16.265 1.00 96.12 73 ALA A O 1
ATOM 574 N N . TYR A 1 74 ? -14.231 6.688 14.191 1.00 97.56 74 TYR A N 1
ATOM 575 C CA . TYR A 1 74 ? -14.878 5.526 13.568 1.00 97.56 74 TYR A CA 1
ATOM 576 C C . TYR A 1 74 ? -13.909 4.628 12.789 1.00 97.56 74 TYR A C 1
ATOM 578 O O . TYR A 1 74 ? -14.316 3.598 12.250 1.00 97.56 74 TYR A O 1
ATOM 586 N N . LEU A 1 75 ? -12.638 5.024 12.712 1.00 98.19 75 LEU A N 1
ATOM 587 C CA . LEU A 1 75 ? -11.595 4.309 11.990 1.00 98.19 75 LEU A CA 1
ATOM 588 C C . LEU A 1 75 ? -10.767 3.443 12.940 1.00 98.19 75 LEU A C 1
ATOM 590 O O . LEU A 1 75 ? -10.586 3.765 14.121 1.00 98.19 75 LEU A O 1
ATOM 594 N N . ASP A 1 76 ? -10.221 2.366 12.384 1.00 98.38 76 ASP A N 1
ATOM 595 C CA . ASP A 1 76 ? -9.220 1.514 13.031 1.00 98.38 76 ASP A CA 1
ATOM 596 C C . ASP A 1 76 ? -7.835 1.742 12.406 1.00 98.38 76 ASP A C 1
ATOM 598 O O . ASP A 1 76 ? -6.812 1.641 13.088 1.00 98.38 76 ASP A O 1
ATOM 602 N N . TYR A 1 77 ? -7.810 2.101 11.118 1.00 98.31 77 TYR A N 1
ATOM 603 C CA . TYR A 1 77 ? -6.602 2.327 10.336 1.00 98.31 77 TYR A CA 1
ATOM 604 C C . TYR A 1 77 ? -6.654 3.636 9.547 1.00 98.31 77 TYR A C 1
ATOM 606 O O . TYR A 1 77 ? -7.724 4.117 9.169 1.00 98.31 77 TYR A O 1
ATOM 614 N N . VAL A 1 78 ? -5.473 4.151 9.212 1.00 96.50 78 VAL A N 1
ATOM 615 C CA . VAL A 1 78 ? -5.273 5.053 8.074 1.00 96.50 78 VAL A CA 1
ATOM 616 C C . VAL A 1 78 ? -4.490 4.338 6.976 1.00 96.50 78 VAL A C 1
ATOM 618 O O . VAL A 1 78 ? -3.488 3.670 7.243 1.00 96.50 78 VAL A O 1
ATOM 621 N N . SER A 1 79 ? -4.954 4.492 5.740 1.00 96.06 79 SER A N 1
ATOM 622 C CA . SER A 1 79 ? -4.278 4.012 4.539 1.00 96.06 79 SER A CA 1
ATOM 623 C C . SER A 1 79 ? -3.149 4.967 4.156 1.00 96.06 79 SER A C 1
ATOM 625 O O . SER A 1 79 ? -3.299 6.199 4.189 1.00 96.06 79 SER A O 1
ATOM 627 N N . VAL A 1 80 ? -2.004 4.388 3.816 1.00 94.94 80 VAL A N 1
ATOM 628 C CA . VAL A 1 80 ? -0.786 5.102 3.459 1.00 94.94 80 VAL A CA 1
ATOM 629 C C . VAL A 1 80 ? -0.247 4.553 2.151 1.00 94.94 80 VAL A C 1
ATOM 631 O O . VAL A 1 80 ? 0.094 3.378 2.042 1.00 94.94 80 VAL A O 1
ATOM 634 N N . HIS A 1 81 ? -0.143 5.435 1.162 1.00 93.81 81 HIS A N 1
ATOM 635 C CA . HIS A 1 81 ? 0.297 5.091 -0.183 1.00 93.81 81 HIS A CA 1
ATOM 636 C C . HIS A 1 81 ? 1.640 5.749 -0.479 1.00 93.81 81 HIS A C 1
ATOM 638 O O . HIS A 1 81 ? 1.755 6.978 -0.429 1.00 93.81 81 HIS A O 1
ATOM 644 N N . ASN A 1 82 ? 2.671 4.980 -0.831 1.00 92.81 82 ASN A N 1
ATOM 645 C CA . ASN A 1 82 ? 3.933 5.592 -1.241 1.00 92.81 82 ASN A CA 1
ATOM 646 C C . ASN A 1 82 ? 4.717 4.781 -2.279 1.00 92.81 82 ASN A C 1
ATOM 648 O O . ASN A 1 82 ? 4.785 3.553 -2.247 1.00 92.81 82 ASN A O 1
ATOM 652 N N . TYR A 1 83 ? 5.343 5.523 -3.191 1.00 92.56 83 TYR A N 1
ATOM 653 C CA . TYR A 1 83 ? 6.224 5.033 -4.235 1.00 92.56 83 TYR A CA 1
ATOM 654 C C . TYR A 1 83 ? 7.423 5.976 -4.333 1.00 92.56 83 TYR A C 1
ATOM 656 O O . TYR A 1 83 ? 7.248 7.184 -4.481 1.00 92.56 83 TYR A O 1
ATOM 664 N N . TRP A 1 84 ? 8.638 5.439 -4.238 1.00 92.69 84 TRP A N 1
ATOM 665 C CA . TRP A 1 84 ? 9.831 6.255 -3.977 1.00 92.69 84 TRP A CA 1
ATOM 666 C C . TRP A 1 84 ? 10.586 6.710 -5.228 1.00 92.69 84 TRP A C 1
ATOM 668 O O . TRP A 1 84 ? 11.426 7.613 -5.147 1.00 92.69 84 TRP A O 1
ATOM 678 N N . LEU A 1 85 ? 10.310 6.085 -6.372 1.00 91.44 85 LEU A N 1
ATOM 679 C CA . LEU A 1 85 ? 10.759 6.553 -7.677 1.00 91.44 85 LEU A CA 1
ATOM 680 C C . LEU A 1 85 ? 9.642 7.305 -8.393 1.00 91.44 85 LEU A C 1
ATOM 682 O O . LEU A 1 85 ? 8.485 6.877 -8.397 1.00 91.44 85 LEU A O 1
ATOM 686 N N . ASP A 1 86 ? 10.033 8.402 -9.037 1.00 83.00 86 ASP A N 1
ATOM 687 C CA . ASP A 1 86 ? 9.106 9.345 -9.646 1.00 83.00 86 ASP A CA 1
ATOM 688 C C . ASP A 1 86 ? 8.253 8.716 -10.754 1.00 83.00 86 ASP A C 1
ATOM 690 O O . ASP A 1 86 ? 8.646 7.792 -11.480 1.00 83.00 86 ASP A O 1
ATOM 694 N N . ARG A 1 87 ? 7.052 9.273 -10.899 1.00 81.88 87 ARG A N 1
ATOM 695 C CA . ARG A 1 87 ? 6.172 9.041 -12.044 1.00 81.88 87 ARG A CA 1
ATOM 696 C C . ARG A 1 87 ? 6.516 10.056 -13.128 1.00 81.88 87 ARG A C 1
ATOM 698 O O . ARG A 1 87 ? 6.784 11.215 -12.827 1.00 81.88 87 ARG A O 1
ATOM 705 N N . ALA A 1 88 ? 6.448 9.650 -14.388 1.00 78.50 88 ALA A N 1
ATOM 706 C CA . ALA A 1 88 ? 6.586 10.574 -15.506 1.00 78.50 88 ALA A CA 1
ATOM 707 C C . ALA A 1 88 ? 5.647 10.176 -16.652 1.00 78.50 88 ALA A C 1
ATOM 709 O O . ALA A 1 88 ? 5.099 9.076 -16.682 1.00 78.50 88 ALA A O 1
ATOM 710 N N . LYS A 1 89 ? 5.429 11.090 -17.608 1.00 75.38 89 LYS A N 1
ATOM 711 C CA . LYS A 1 89 ? 4.623 10.799 -18.812 1.00 75.38 89 LYS A CA 1
ATOM 712 C C . LYS A 1 89 ? 5.215 9.646 -19.628 1.00 75.38 89 LYS A C 1
ATOM 714 O O . LYS A 1 89 ? 4.489 8.884 -20.260 1.00 75.38 89 LYS A O 1
ATOM 719 N N . THR A 1 90 ? 6.537 9.534 -19.610 1.00 80.69 90 THR A N 1
ATOM 720 C CA . THR A 1 90 ? 7.301 8.436 -20.191 1.00 80.69 90 THR A CA 1
ATOM 721 C C . THR A 1 90 ? 8.062 7.716 -19.101 1.00 80.69 90 THR A C 1
ATOM 723 O O . THR A 1 90 ? 8.447 8.332 -18.112 1.00 80.69 90 THR A O 1
ATOM 726 N N . LEU A 1 91 ? 8.337 6.433 -19.315 1.00 84.88 91 LEU A N 1
ATOM 727 C CA . LEU A 1 91 ? 9.085 5.608 -18.378 1.00 84.88 91 LEU A CA 1
ATOM 728 C C . LEU A 1 91 ? 10.423 6.262 -17.971 1.00 84.88 91 LEU A C 1
ATOM 730 O O . LEU A 1 91 ? 11.317 6.364 -18.816 1.00 84.88 91 LEU A O 1
ATOM 734 N N . PRO A 1 92 ? 10.598 6.688 -16.706 1.00 85.06 92 PRO A N 1
ATOM 735 C CA . PRO A 1 92 ? 11.844 7.310 -16.285 1.00 85.06 92 PRO A CA 1
ATOM 736 C C . PRO A 1 92 ? 12.974 6.277 -16.236 1.00 85.06 92 PRO A C 1
ATOM 738 O O . PRO A 1 92 ? 12.797 5.147 -15.764 1.00 85.06 92 PRO A O 1
ATOM 741 N N . LYS A 1 93 ? 14.156 6.679 -16.710 1.00 86.94 93 LYS A N 1
ATOM 742 C CA . LYS A 1 93 ? 15.387 5.890 -16.603 1.00 86.94 93 LYS A CA 1
ATOM 743 C C . LYS A 1 93 ? 16.077 6.239 -15.290 1.00 86.94 93 LYS A C 1
ATOM 745 O O . LYS A 1 93 ? 16.681 7.297 -15.168 1.00 86.94 93 LYS A O 1
ATOM 750 N N . ASN A 1 94 ? 15.978 5.342 -14.317 1.00 91.00 94 ASN A N 1
ATOM 751 C CA . ASN A 1 94 ? 16.664 5.474 -13.037 1.00 91.00 94 ASN A CA 1
ATOM 752 C C . ASN A 1 94 ? 17.915 4.596 -13.042 1.00 91.00 94 ASN A C 1
ATOM 754 O O . ASN A 1 94 ? 17.827 3.415 -13.380 1.00 91.00 94 ASN A O 1
ATOM 758 N N . SER A 1 95 ? 19.059 5.157 -12.650 1.00 94.06 95 SER A N 1
ATOM 759 C CA . SER A 1 95 ? 20.268 4.362 -12.419 1.00 94.06 95 SER A CA 1
ATOM 760 C C . SER A 1 95 ? 20.090 3.444 -11.202 1.00 94.06 95 SER A C 1
ATOM 762 O O . SER A 1 95 ? 19.222 3.683 -10.356 1.00 94.06 95 SER A O 1
ATOM 764 N N . TYR A 1 96 ? 20.947 2.426 -11.068 1.00 95.62 96 TYR A N 1
ATOM 765 C CA . TYR A 1 96 ? 20.984 1.608 -9.853 1.00 95.62 96 TYR A CA 1
ATOM 766 C C . TYR A 1 96 ? 21.204 2.470 -8.600 1.00 95.62 96 TYR A C 1
ATOM 768 O O . TYR A 1 96 ? 20.481 2.309 -7.623 1.00 95.62 96 TYR A O 1
ATOM 776 N N . ALA A 1 97 ? 22.139 3.429 -8.654 1.00 96.62 97 ALA A N 1
ATOM 777 C CA . ALA A 1 97 ? 22.438 4.349 -7.553 1.00 96.62 97 ALA A CA 1
ATOM 778 C C . ALA A 1 97 ? 21.209 5.190 -7.150 1.00 96.62 97 ALA A C 1
ATOM 780 O O . ALA A 1 97 ? 20.887 5.315 -5.970 1.00 96.62 97 ALA A O 1
ATOM 781 N N . THR A 1 98 ? 20.467 5.697 -8.139 1.00 94.69 98 THR A N 1
ATOM 782 C CA . THR A 1 98 ? 19.212 6.437 -7.924 1.00 94.69 98 THR A CA 1
ATOM 783 C C . THR A 1 98 ? 18.137 5.569 -7.271 1.00 94.69 98 THR A C 1
ATOM 785 O O . THR A 1 98 ? 17.353 6.064 -6.466 1.00 94.69 98 THR A O 1
ATOM 788 N N . ALA A 1 99 ? 18.074 4.284 -7.621 1.00 95.56 99 ALA A N 1
ATOM 789 C CA . ALA A 1 99 ? 17.105 3.354 -7.056 1.00 95.56 99 ALA A CA 1
ATOM 790 C C . ALA A 1 99 ? 17.479 2.933 -5.627 1.00 95.56 99 ALA A C 1
ATOM 792 O O . ALA A 1 99 ? 16.634 2.992 -4.736 1.00 95.56 99 ALA A O 1
ATOM 793 N N . ILE A 1 100 ? 18.736 2.548 -5.388 1.00 97.06 100 ILE A N 1
ATOM 794 C CA . ILE A 1 100 ? 19.156 1.986 -4.100 1.00 97.06 100 ILE A CA 1
ATOM 795 C C . ILE A 1 100 ? 19.110 3.013 -2.965 1.00 97.06 100 ILE A C 1
ATOM 797 O O . ILE A 1 100 ? 18.702 2.652 -1.864 1.00 97.06 100 ILE A O 1
ATOM 801 N N . VAL A 1 101 ? 19.418 4.291 -3.233 1.00 96.88 101 VAL A N 1
ATOM 802 C CA . VAL A 1 101 ? 19.389 5.360 -2.212 1.00 96.88 101 VAL A CA 1
ATOM 803 C C . VAL A 1 101 ? 17.998 5.556 -1.597 1.00 96.88 101 VAL A C 1
ATOM 805 O O . VAL A 1 101 ? 17.867 6.030 -0.472 1.00 96.88 101 VAL A O 1
ATOM 808 N N . LYS A 1 102 ? 16.931 5.146 -2.299 1.00 96.00 102 LYS A N 1
ATOM 809 C CA . LYS A 1 102 ? 15.562 5.200 -1.770 1.00 96.00 102 LYS A CA 1
ATOM 810 C C . LYS A 1 102 ? 15.339 4.249 -0.598 1.00 96.00 102 LYS A C 1
ATOM 812 O O . LYS A 1 102 ? 14.395 4.459 0.155 1.00 96.00 102 LYS A O 1
ATOM 817 N N . SER A 1 103 ? 16.204 3.252 -0.412 1.00 97.38 103 SER A N 1
ATOM 818 C CA . SER A 1 103 ? 16.121 2.292 0.695 1.00 97.38 103 SER A CA 1
ATOM 819 C C . SER A 1 103 ? 16.290 2.949 2.067 1.00 97.38 103 SER A C 1
ATOM 821 O O . SER A 1 103 ? 15.808 2.396 3.045 1.00 97.38 103 SER A O 1
ATOM 823 N N . GLU A 1 104 ? 16.882 4.140 2.154 1.00 95.62 104 GLU A N 1
ATOM 824 C CA . GLU A 1 104 ? 17.064 4.867 3.424 1.00 95.62 104 GLU A CA 1
ATOM 825 C C . GLU A 1 104 ? 15.798 5.614 3.890 1.00 95.62 104 GLU A C 1
ATOM 827 O O . GLU A 1 104 ? 15.697 6.066 5.028 1.00 95.62 104 GLU A O 1
ATOM 832 N N . MET A 1 105 ? 14.801 5.764 3.015 1.00 94.50 105 MET A N 1
ATOM 833 C CA . MET A 1 105 ? 13.668 6.672 3.225 1.00 94.50 105 MET A CA 1
ATOM 834 C C . MET A 1 105 ? 12.433 6.083 3.944 1.00 94.50 105 MET A C 1
ATOM 836 O O . MET A 1 105 ? 11.735 6.863 4.597 1.00 94.50 105 MET A O 1
ATOM 840 N N . PRO A 1 106 ? 12.091 4.775 3.852 1.00 95.38 106 PRO A N 1
ATOM 841 C CA . PRO A 1 106 ? 10.849 4.250 4.423 1.00 95.38 106 PRO A CA 1
ATOM 842 C C . PRO A 1 106 ? 10.669 4.512 5.916 1.00 95.38 106 PRO A C 1
ATOM 844 O O . PRO A 1 106 ? 9.588 4.925 6.327 1.00 95.38 106 PRO A O 1
ATOM 847 N N . GLY A 1 107 ? 11.729 4.329 6.712 1.00 95.12 107 GLY A N 1
ATOM 848 C CA . GLY A 1 107 ? 11.670 4.524 8.162 1.00 95.12 107 GLY A CA 1
ATOM 849 C C . GLY A 1 107 ? 11.269 5.947 8.540 1.00 95.12 107 GLY A C 1
ATOM 850 O O . GLY A 1 107 ? 10.298 6.126 9.263 1.00 95.12 107 GLY A O 1
ATOM 851 N N . ALA A 1 108 ? 11.944 6.951 7.974 1.00 93.38 108 ALA A N 1
ATOM 852 C CA . ALA A 1 108 ? 11.626 8.355 8.233 1.00 93.38 108 ALA A CA 1
ATOM 853 C C . ALA A 1 108 ? 10.184 8.709 7.830 1.00 93.38 108 ALA A C 1
ATOM 855 O O . ALA A 1 108 ? 9.496 9.435 8.543 1.00 93.38 108 ALA A O 1
ATOM 856 N N . TYR A 1 109 ? 9.696 8.163 6.712 1.00 93.38 109 TYR A N 1
ATOM 857 C CA . TYR A 1 109 ? 8.317 8.383 6.279 1.00 93.38 109 TYR A CA 1
ATOM 858 C C . TYR A 1 109 ? 7.295 7.774 7.256 1.00 93.38 109 TYR A C 1
ATOM 860 O O . TYR A 1 109 ? 6.307 8.425 7.590 1.00 93.38 109 TYR A O 1
ATOM 868 N N . MET A 1 110 ? 7.543 6.556 7.751 1.00 95.00 110 MET A N 1
ATOM 869 C CA . MET A 1 110 ? 6.701 5.912 8.770 1.00 95.00 110 MET A CA 1
ATOM 870 C C . MET A 1 110 ? 6.678 6.710 10.075 1.00 95.00 110 MET A C 1
ATOM 872 O O . MET A 1 110 ? 5.604 6.886 10.648 1.00 95.00 110 MET A O 1
ATOM 876 N N . THR A 1 111 ? 7.829 7.243 10.497 1.00 95.31 111 THR A N 1
ATOM 877 C CA . THR A 1 111 ? 7.932 8.126 11.666 1.00 95.31 111 THR A CA 1
ATOM 878 C C . THR A 1 111 ? 7.058 9.369 11.495 1.00 95.31 111 THR A C 1
ATOM 880 O O . THR A 1 111 ? 6.204 9.608 12.339 1.00 95.31 111 THR A O 1
ATOM 883 N N . ILE A 1 112 ? 7.159 10.080 10.363 1.00 93.31 112 ILE A N 1
ATOM 884 C CA . ILE A 1 112 ? 6.348 11.285 10.104 1.00 93.31 112 ILE A CA 1
ATOM 885 C C . ILE A 1 112 ? 4.843 10.985 10.163 1.00 93.31 112 ILE A C 1
ATOM 887 O O . ILE A 1 112 ? 4.077 11.738 10.765 1.00 93.31 112 ILE A O 1
ATOM 891 N N . VAL A 1 113 ? 4.392 9.890 9.541 1.00 93.88 113 VAL A N 1
ATOM 892 C CA . VAL A 1 113 ? 2.964 9.538 9.567 1.00 93.88 113 VAL A C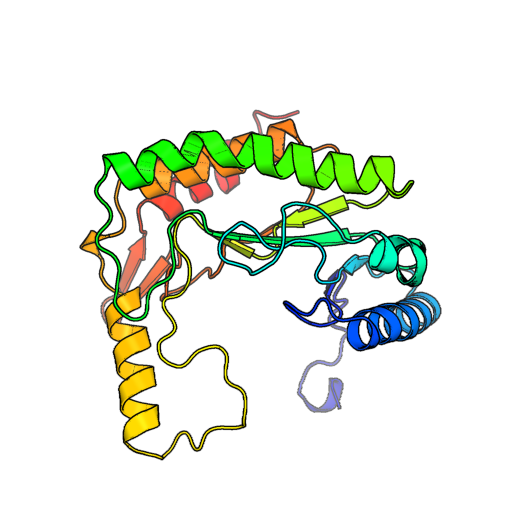A 1
ATOM 893 C C . VAL A 1 113 ? 2.528 9.159 10.984 1.00 93.88 113 VAL A C 1
ATOM 895 O O . VAL A 1 113 ? 1.482 9.623 11.438 1.00 93.88 113 VAL A O 1
ATOM 898 N N . SER A 1 114 ? 3.333 8.373 11.702 1.00 95.06 114 SER A N 1
ATOM 899 C CA . SER A 1 114 ? 3.059 8.014 13.096 1.00 95.06 114 SER A CA 1
ATOM 900 C C . SER A 1 114 ? 2.983 9.243 14.007 1.00 95.06 114 SER A C 1
ATOM 902 O O . SER A 1 114 ? 2.077 9.325 14.836 1.00 95.06 114 SER A O 1
ATOM 904 N N . ASP A 1 115 ? 3.898 10.200 13.851 1.00 94.62 115 ASP A N 1
ATOM 905 C CA . ASP A 1 115 ? 3.899 11.462 14.598 1.00 94.62 115 ASP A CA 1
ATOM 906 C C . ASP A 1 115 ? 2.631 12.259 14.314 1.00 94.62 115 ASP A C 1
ATOM 908 O O . ASP A 1 115 ? 1.930 12.637 15.247 1.00 94.62 115 ASP A O 1
ATOM 912 N N . SER A 1 116 ? 2.237 12.381 13.042 1.00 93.38 116 SER A N 1
ATOM 913 C CA . SER A 1 116 ? 1.012 13.104 12.678 1.00 93.38 116 SER A CA 1
ATOM 914 C C . SER A 1 116 ? -0.256 12.524 13.322 1.00 93.38 116 SER A C 1
ATOM 916 O O . SER A 1 116 ? -1.179 13.269 13.651 1.00 93.38 116 SER A O 1
ATOM 918 N N . LEU A 1 117 ? -0.307 11.203 13.543 1.00 94.19 117 LEU A N 1
ATOM 919 C CA . LEU A 1 117 ? -1.410 10.563 14.263 1.00 94.19 117 LEU A CA 1
ATOM 920 C C . LEU A 1 117 ? -1.356 10.863 15.762 1.00 94.19 117 LEU A C 1
ATOM 922 O O . LEU A 1 117 ? -2.397 11.125 16.365 1.00 94.19 117 LEU A O 1
ATOM 926 N N . ARG A 1 118 ? -0.163 10.825 16.371 1.00 94.56 118 ARG A N 1
ATOM 927 C CA . ARG A 1 118 ? 0.027 11.145 17.794 1.00 94.56 118 ARG A CA 1
ATOM 928 C C . ARG A 1 118 ? -0.329 12.596 18.094 1.00 94.56 118 ARG A C 1
ATOM 930 O O . ARG A 1 118 ? -1.118 12.833 19.006 1.00 94.56 118 ARG A O 1
ATOM 937 N N . ASP A 1 119 ? 0.172 13.525 17.289 1.00 93.56 119 ASP A N 1
ATOM 938 C CA . ASP A 1 119 ? -0.044 14.965 17.447 1.00 93.56 119 ASP A CA 1
ATOM 939 C C . ASP A 1 119 ? -1.524 15.341 17.293 1.00 93.56 119 ASP A C 1
ATOM 941 O O . ASP A 1 119 ? -2.018 16.245 17.962 1.00 93.56 119 ASP A O 1
ATOM 945 N N . ALA A 1 120 ? -2.268 14.598 16.466 1.00 91.75 120 ALA A N 1
ATOM 946 C CA . ALA A 1 120 ? -3.714 14.747 16.315 1.00 91.75 120 ALA A CA 1
ATOM 947 C C . ALA A 1 120 ? -4.542 14.021 17.400 1.00 91.75 120 ALA A C 1
ATOM 949 O O . ALA A 1 120 ? -5.765 13.926 17.276 1.00 91.75 120 ALA A O 1
ATOM 950 N N . GLY A 1 121 ? -3.911 13.451 18.434 1.00 93.50 121 GLY A N 1
ATOM 951 C CA . GLY A 1 121 ? -4.596 12.690 19.487 1.00 93.50 121 GLY A CA 1
ATOM 952 C C . GLY A 1 121 ? -5.177 11.347 19.020 1.00 93.50 121 GLY A C 1
ATOM 953 O O . GLY A 1 121 ? -6.002 10.752 19.710 1.00 93.50 121 GLY A O 1
ATOM 954 N N . MET A 1 122 ? -4.752 10.849 17.857 1.00 95.06 122 MET A N 1
ATOM 955 C CA . MET A 1 122 ? -5.233 9.616 17.220 1.00 95.06 122 MET A CA 1
ATOM 956 C C . MET A 1 122 ? -4.188 8.492 17.228 1.00 95.06 122 MET A C 1
ATOM 958 O O . MET A 1 122 ? -4.240 7.589 16.396 1.00 95.06 122 MET A O 1
ATOM 962 N N . GLY A 1 123 ? -3.283 8.474 18.213 1.00 94.06 123 GLY A N 1
ATOM 963 C CA . GLY A 1 123 ? -2.249 7.435 18.365 1.00 94.06 123 GLY A CA 1
ATOM 964 C C . GLY A 1 123 ? -2.777 6.000 18.541 1.00 94.06 123 GLY A C 1
ATOM 965 O O . GLY A 1 123 ? -2.009 5.044 18.460 1.00 94.06 123 GLY A O 1
ATOM 966 N N . ARG A 1 124 ? -4.090 5.826 18.753 1.00 96.12 124 ARG A N 1
ATOM 967 C CA . ARG A 1 124 ? -4.747 4.509 18.740 1.00 96.12 124 ARG A CA 1
ATOM 968 C C . ARG A 1 124 ? -4.904 3.916 17.334 1.00 96.12 124 ARG A C 1
ATOM 970 O O . ARG A 1 124 ? -5.032 2.698 17.221 1.00 96.12 124 ARG A O 1
ATOM 977 N N . LEU A 1 125 ? -4.954 4.752 16.291 1.00 97.25 125 LEU A N 1
ATOM 978 C CA . LEU A 1 125 ? -5.112 4.295 14.911 1.00 97.25 125 LEU A CA 1
ATOM 979 C C . LEU A 1 125 ? -3.847 3.574 14.459 1.00 97.25 125 LEU A C 1
ATOM 981 O O . LEU A 1 125 ? -2.730 3.973 14.788 1.00 97.25 125 LEU A O 1
ATOM 985 N N . LYS A 1 126 ? -4.031 2.511 13.681 1.00 98.19 126 LYS A N 1
ATOM 986 C CA . LYS A 1 126 ? -2.927 1.797 13.047 1.00 98.19 126 LYS A CA 1
ATOM 987 C C . LYS A 1 126 ? -2.695 2.314 11.633 1.00 98.19 126 LYS A C 1
ATOM 989 O O . LYS A 1 126 ? -3.567 2.910 11.007 1.00 98.19 126 LYS A O 1
ATOM 994 N N . ILE A 1 127 ? -1.502 2.079 11.113 1.00 97.81 127 ILE A N 1
ATOM 995 C CA . ILE A 1 127 ? -1.155 2.384 9.731 1.00 97.81 127 ILE A CA 1
ATOM 996 C C . ILE A 1 127 ? -1.278 1.105 8.905 1.00 97.81 127 ILE A C 1
ATOM 998 O O . ILE A 1 127 ? -0.705 0.064 9.251 1.00 97.81 127 ILE A O 1
ATOM 1002 N N . ALA A 1 128 ? -2.012 1.208 7.799 1.00 97.94 128 ALA A N 1
ATOM 1003 C CA . ALA A 1 128 ? -1.998 0.244 6.715 1.00 97.94 128 ALA A CA 1
ATOM 1004 C C . ALA A 1 128 ? -1.248 0.858 5.530 1.00 97.94 128 ALA A C 1
ATOM 1006 O O . ALA A 1 128 ? -1.739 1.790 4.901 1.00 97.94 128 ALA A O 1
ATOM 1007 N N . PHE A 1 129 ? -0.066 0.332 5.209 1.00 97.38 129 PHE A N 1
ATOM 1008 C CA . PHE A 1 129 ? 0.543 0.572 3.900 1.00 97.38 129 PHE A CA 1
ATOM 1009 C C . PHE A 1 129 ? -0.149 -0.315 2.870 1.00 97.38 129 PHE A C 1
ATOM 1011 O O . PHE A 1 129 ? 0.409 -1.319 2.439 1.00 97.38 129 PHE A O 1
ATOM 1018 N N . ASP A 1 130 ? -1.385 0.002 2.516 1.00 96.69 130 ASP A N 1
ATOM 1019 C CA . ASP A 1 130 ? -2.172 -0.759 1.545 1.00 96.69 130 ASP A CA 1
ATOM 1020 C C . ASP A 1 130 ? -1.768 -0.484 0.086 1.00 96.69 130 ASP A C 1
ATOM 1022 O O . ASP A 1 130 ? -2.134 -1.257 -0.800 1.00 96.69 130 ASP A O 1
ATOM 1026 N N . GLU A 1 131 ? -0.905 0.511 -0.145 1.00 95.62 131 GLU A N 1
ATOM 1027 C CA . GLU A 1 131 ? -0.104 0.613 -1.361 1.00 95.62 131 GLU A CA 1
ATOM 1028 C C . GLU A 1 131 ? 1.352 1.009 -1.087 1.00 95.62 131 GLU A C 1
ATOM 1030 O O . GLU A 1 131 ? 1.673 2.134 -0.694 1.00 95.62 131 GLU A O 1
ATOM 1035 N N . TRP A 1 132 ? 2.280 0.107 -1.399 1.00 96.25 132 TRP A N 1
ATOM 1036 C CA . TRP A 1 132 ? 3.699 0.446 -1.457 1.00 96.25 132 TRP A CA 1
ATOM 1037 C C . TRP A 1 132 ? 4.428 -0.316 -2.558 1.00 96.25 132 TRP A C 1
ATOM 1039 O O . TRP A 1 132 ? 4.110 -1.467 -2.871 1.00 96.25 132 TRP A O 1
ATOM 1049 N N . ASN A 1 133 ? 5.434 0.331 -3.143 1.00 96.00 133 ASN A N 1
ATOM 1050 C CA . ASN A 1 133 ? 6.426 -0.285 -4.023 1.00 96.00 133 ASN A CA 1
ATOM 1051 C C . ASN A 1 133 ? 7.596 0.699 -4.216 1.00 96.00 133 ASN A C 1
ATOM 1053 O O . ASN A 1 133 ? 7.424 1.905 -4.045 1.00 96.00 133 ASN A O 1
ATOM 1057 N N . LEU A 1 134 ? 8.774 0.241 -4.648 1.00 95.38 134 LEU A N 1
ATOM 1058 C CA . LEU A 1 134 ? 9.827 1.172 -5.084 1.00 95.38 134 LEU A CA 1
ATOM 1059 C C . LEU A 1 134 ? 9.343 1.999 -6.286 1.00 95.38 134 LEU A C 1
ATOM 1061 O O . LEU A 1 134 ? 9.617 3.194 -6.395 1.00 95.38 134 LEU A O 1
ATOM 1065 N N . ARG A 1 135 ? 8.612 1.345 -7.195 1.00 92.25 135 ARG A N 1
ATOM 1066 C CA . ARG A 1 135 ? 8.201 1.893 -8.489 1.00 92.25 135 ARG A CA 1
ATOM 1067 C C . ARG A 1 135 ? 6.693 2.047 -8.549 1.00 92.25 135 ARG A C 1
ATOM 1069 O O . ARG A 1 135 ? 5.966 1.068 -8.422 1.00 92.25 135 ARG A O 1
ATOM 1076 N N . ALA A 1 136 ? 6.234 3.258 -8.833 1.00 89.06 136 ALA A N 1
ATOM 1077 C CA . ALA A 1 136 ? 4.828 3.502 -9.111 1.00 89.06 136 ALA A CA 1
ATOM 1078 C C . ALA A 1 136 ? 4.401 2.991 -10.492 1.00 89.06 136 ALA A C 1
ATOM 1080 O O . ALA A 1 136 ? 5.205 2.838 -11.421 1.00 89.06 136 ALA A O 1
ATOM 1081 N N . TRP A 1 137 ? 3.091 2.798 -10.639 1.00 86.81 137 TRP A N 1
ATOM 1082 C CA . TRP A 1 137 ? 2.474 2.558 -11.932 1.00 86.81 137 TRP A CA 1
ATOM 1083 C C . TRP A 1 137 ? 2.664 3.774 -12.854 1.00 86.81 137 TRP A C 1
ATOM 1085 O O . TRP A 1 137 ? 2.249 4.888 -12.531 1.00 86.81 137 TRP A O 1
ATOM 1095 N N . GLN A 1 138 ? 3.298 3.568 -14.013 1.00 85.94 138 GLN A N 1
ATOM 1096 C CA . GLN A 1 138 ? 3.362 4.584 -15.062 1.00 85.94 138 GLN A CA 1
ATOM 1097 C C . GLN A 1 138 ? 2.013 4.628 -15.756 1.00 85.94 138 GLN A C 1
ATOM 1099 O O . GLN A 1 138 ? 1.588 3.648 -16.373 1.00 85.94 138 GLN A O 1
ATOM 1104 N N . HIS A 1 139 ? 1.344 5.766 -15.632 1.00 79.88 139 HIS A N 1
ATOM 1105 C CA . HIS A 1 139 ? -0.028 5.911 -16.075 1.00 79.88 139 HIS A CA 1
ATOM 1106 C C . HIS A 1 139 ? -0.184 7.125 -17.003 1.00 79.88 139 HIS A C 1
ATOM 1108 O O . HIS A 1 139 ? -0.774 8.132 -16.605 1.00 79.88 139 HIS A O 1
ATOM 1114 N N . PRO A 1 140 ? 0.300 7.048 -18.262 1.00 77.94 140 PRO A N 1
ATOM 1115 C CA . PRO A 1 140 ? -0.029 8.032 -19.290 1.00 77.94 140 PRO A CA 1
ATOM 1116 C C . PRO A 1 140 ? -1.538 8.322 -19.321 1.00 77.94 140 PRO A C 1
ATOM 1118 O O . PRO A 1 140 ? -2.353 7.392 -19.294 1.00 77.94 140 PRO A O 1
ATOM 1121 N N . GLY A 1 141 ? -1.908 9.604 -19.304 1.00 73.00 141 GLY A N 1
ATOM 1122 C CA . GLY A 1 141 ? -3.307 10.056 -19.263 1.00 73.00 141 GLY A CA 1
ATOM 1123 C C . GLY A 1 141 ? -3.984 10.050 -17.880 1.00 73.00 141 GLY A C 1
ATOM 1124 O O . GLY A 1 141 ? -5.202 10.162 -17.817 1.00 73.00 141 GLY A O 1
ATOM 1125 N N . PHE A 1 142 ? -3.244 9.900 -16.772 1.00 73.44 142 PHE A N 1
ATOM 1126 C CA . PHE A 1 142 ? -3.770 10.033 -15.399 1.00 73.44 142 PHE A CA 1
ATOM 1127 C C . PHE A 1 142 ? -3.334 11.351 -14.731 1.00 73.44 142 PHE A C 1
ATOM 1129 O O . PHE A 1 142 ? -2.210 11.792 -14.979 1.00 73.44 142 PHE A O 1
ATOM 1136 N N . PRO A 1 143 ? -4.155 11.958 -13.846 1.00 68.31 143 PRO A N 1
ATOM 1137 C CA . PRO A 1 143 ? -5.500 11.539 -13.434 1.00 68.31 143 PRO A CA 1
ATOM 1138 C C . PRO A 1 143 ? -6.531 11.681 -14.552 1.00 68.31 143 PRO A C 1
ATOM 1140 O O . PRO A 1 143 ? -6.473 12.601 -15.364 1.00 68.31 143 PRO A O 1
ATOM 1143 N N . ARG A 1 144 ? -7.478 10.741 -14.586 1.00 70.88 144 ARG A N 1
ATOM 1144 C CA . ARG A 1 144 ? -8.627 10.807 -15.489 1.00 70.88 144 ARG A CA 1
ATOM 1145 C C . ARG A 1 144 ? -9.675 11.716 -14.865 1.00 70.88 144 ARG A C 1
ATOM 1147 O O . ARG A 1 144 ? -10.123 11.461 -13.751 1.00 70.88 144 ARG A O 1
ATOM 1154 N N . ASN A 1 145 ? -10.078 12.751 -15.595 1.00 70.81 145 ASN A N 1
ATOM 1155 C CA . ASN A 1 145 ? -11.060 13.730 -15.114 1.00 70.81 145 ASN A CA 1
ATOM 1156 C C . ASN A 1 145 ? -12.478 13.460 -15.647 1.00 70.81 145 ASN A C 1
ATOM 1158 O O . ASN A 1 145 ? -13.412 14.178 -15.306 1.00 70.81 145 ASN A O 1
ATOM 1162 N N . LYS A 1 146 ? -12.637 12.448 -16.507 1.00 80.44 146 LYS A N 1
ATOM 1163 C CA . LYS A 1 146 ? -13.900 12.040 -17.128 1.00 80.44 146 LYS A CA 1
ATOM 1164 C C . LYS A 1 146 ? -13.865 10.552 -17.470 1.00 80.44 146 LYS A C 1
ATOM 1166 O O . LYS A 1 146 ? -12.788 9.960 -17.545 1.00 80.44 146 LYS A O 1
ATOM 1171 N N . VAL A 1 147 ? -15.043 9.965 -17.669 1.00 83.12 147 VAL A N 1
ATOM 1172 C CA . VAL A 1 147 ? -15.172 8.606 -18.205 1.00 83.12 147 VAL A CA 1
ATOM 1173 C C . VAL A 1 147 ? -14.656 8.607 -19.644 1.00 83.12 147 VAL A C 1
ATOM 1175 O O . VAL A 1 147 ? -15.010 9.481 -20.434 1.00 83.12 147 VAL A O 1
ATOM 1178 N N . GLU A 1 148 ? -13.783 7.656 -19.964 1.00 84.38 148 GLU A N 1
ATOM 1179 C CA . GLU A 1 148 ? -13.179 7.511 -21.289 1.00 84.38 148 GLU A CA 1
ATOM 1180 C C . GLU A 1 148 ? -13.903 6.419 -22.081 1.00 84.38 148 GLU A C 1
ATOM 1182 O O . GLU A 1 148 ? -14.314 5.404 -21.515 1.00 84.38 148 GLU A O 1
ATOM 1187 N N . ASN A 1 149 ? -14.033 6.609 -23.396 1.00 87.31 149 ASN A N 1
ATOM 1188 C CA . ASN A 1 149 ? -14.475 5.550 -24.294 1.00 87.31 149 ASN A CA 1
ATOM 1189 C C . ASN A 1 149 ? -13.295 4.605 -24.568 1.00 87.31 149 ASN A C 1
ATOM 1191 O O . ASN A 1 149 ? -12.385 4.952 -25.317 1.00 87.31 149 ASN A O 1
ATOM 1195 N N . TYR A 1 150 ? -13.319 3.411 -23.979 1.00 85.31 150 TYR A N 1
ATOM 1196 C CA . TYR A 1 150 ? -12.257 2.412 -24.138 1.00 85.31 150 TYR A CA 1
ATOM 1197 C C . TYR A 1 150 ? -12.151 1.821 -25.553 1.00 85.31 150 TYR A C 1
ATOM 1199 O O . TYR A 1 150 ? -11.145 1.183 -25.872 1.00 85.31 150 TYR A O 1
ATOM 1207 N N . ASP A 1 151 ? -13.136 2.070 -26.418 1.00 90.50 151 ASP A N 1
ATOM 1208 C CA . ASP A 1 151 ? -13.078 1.697 -27.830 1.00 90.50 151 ASP A CA 1
ATOM 1209 C C . ASP A 1 151 ? -12.415 2.753 -28.717 1.00 90.50 151 ASP A C 1
ATOM 1211 O O . ASP A 1 151 ? -12.033 2.443 -29.846 1.00 90.50 151 ASP A O 1
ATOM 1215 N N . ALA A 1 152 ? -12.217 3.974 -28.212 1.00 91.06 152 ALA A N 1
ATOM 1216 C CA . ALA A 1 152 ? -11.501 5.009 -28.946 1.00 91.06 152 ALA A CA 1
ATOM 1217 C C . ALA A 1 152 ? -10.033 4.603 -29.157 1.00 91.06 152 ALA A C 1
ATOM 1219 O O . ALA A 1 152 ? -9.354 4.150 -28.230 1.00 91.06 152 ALA A O 1
ATOM 1220 N N . SER A 1 153 ? -9.533 4.798 -30.379 1.00 91.12 153 SER A N 1
ATOM 1221 C CA . SER A 1 153 ? -8.169 4.430 -30.781 1.00 91.12 153 SER A CA 1
ATOM 1222 C C . SER A 1 153 ? -7.102 5.032 -29.863 1.00 91.12 153 SER A C 1
ATOM 1224 O O . SER A 1 153 ? -6.222 4.310 -29.402 1.00 91.12 153 SER A O 1
ATOM 1226 N N . GLU A 1 154 ? -7.232 6.314 -29.519 1.00 88.06 154 GLU A N 1
ATOM 1227 C CA . GLU A 1 154 ? -6.314 7.028 -28.619 1.00 88.06 154 GLU A CA 1
ATOM 1228 C C . GLU A 1 154 ? -6.266 6.403 -27.214 1.00 88.06 154 GLU A C 1
ATOM 1230 O O . GLU A 1 154 ? -5.202 6.259 -26.611 1.00 88.06 154 GLU A O 1
ATOM 1235 N N . ILE A 1 155 ? -7.415 5.961 -26.690 1.00 88.31 155 ILE A N 1
ATOM 1236 C CA . ILE A 1 155 ? -7.488 5.318 -25.372 1.00 88.31 155 ILE A CA 1
ATOM 1237 C C . ILE A 1 155 ? -6.850 3.930 -25.415 1.00 88.31 155 ILE A C 1
ATOM 1239 O O . ILE A 1 155 ? -6.106 3.567 -24.499 1.00 88.31 155 ILE A O 1
ATOM 1243 N N . ARG A 1 156 ? -7.079 3.170 -26.492 1.00 89.12 156 ARG A N 1
ATOM 1244 C CA . ARG A 1 156 ? -6.416 1.876 -26.711 1.00 89.12 156 ARG A CA 1
ATOM 1245 C C . ARG A 1 156 ? -4.898 2.035 -26.800 1.00 89.12 156 ARG A C 1
ATOM 1247 O O . ARG A 1 156 ? -4.176 1.238 -26.202 1.00 89.12 156 ARG A O 1
ATOM 1254 N N . GLU A 1 157 ? -4.415 3.088 -27.455 1.00 88.19 157 GLU A N 1
ATOM 1255 C CA . GLU A 1 157 ? -2.987 3.407 -27.516 1.00 88.19 157 GLU A CA 1
ATOM 1256 C C . GLU A 1 157 ? -2.413 3.734 -26.128 1.00 88.19 157 GLU A C 1
ATOM 1258 O O . GLU A 1 157 ? -1.374 3.187 -25.748 1.00 88.19 157 GLU A O 1
ATOM 1263 N N . PHE A 1 158 ? -3.109 4.534 -25.311 1.00 87.31 158 PHE A N 1
ATOM 1264 C CA . PHE A 1 158 ? -2.675 4.796 -23.934 1.00 87.31 158 PHE A CA 1
ATOM 1265 C C . PHE A 1 158 ? -2.656 3.540 -23.062 1.00 87.31 158 PHE A C 1
ATOM 1267 O O . PHE A 1 158 ? -1.736 3.373 -22.257 1.00 87.31 158 PHE A O 1
ATOM 1274 N N . VAL A 1 159 ? -3.645 2.654 -23.196 1.00 86.69 159 VAL A N 1
ATOM 1275 C CA . VAL A 1 159 ? -3.676 1.372 -22.474 1.00 86.69 159 VAL A CA 1
ATOM 1276 C C . VAL A 1 159 ? -2.485 0.501 -22.874 1.00 86.69 159 VAL A C 1
ATOM 1278 O O . VAL A 1 159 ? -1.794 -0.033 -22.003 1.00 86.69 159 VAL A O 1
ATOM 1281 N N . GLU A 1 160 ? -2.188 0.415 -24.168 1.00 87.69 160 GLU A N 1
ATOM 1282 C CA . GLU A 1 160 ? -1.043 -0.342 -24.667 1.00 87.69 160 GLU A CA 1
ATOM 1283 C C . GLU A 1 160 ? 0.289 0.258 -24.194 1.00 87.69 160 GLU A C 1
ATOM 1285 O O . GLU A 1 160 ? 1.191 -0.468 -23.766 1.00 87.69 160 GLU A O 1
ATOM 1290 N N . LEU A 1 161 ? 0.407 1.589 -24.186 1.00 87.19 161 LEU A N 1
ATOM 1291 C CA . LEU A 1 161 ? 1.586 2.283 -23.679 1.00 87.19 161 LEU A CA 1
ATOM 1292 C C . LEU A 1 161 ? 1.790 2.037 -22.177 1.00 87.19 161 LEU A C 1
ATOM 1294 O O . LEU A 1 161 ? 2.920 1.782 -21.755 1.00 87.19 161 LEU A O 1
ATOM 1298 N N . ARG A 1 162 ? 0.714 2.049 -21.374 1.00 86.75 162 ARG A N 1
ATOM 1299 C CA . ARG A 1 162 ? 0.764 1.681 -19.946 1.00 86.75 162 ARG A CA 1
ATOM 1300 C C . ARG A 1 162 ? 1.329 0.276 -19.784 1.00 86.75 162 ARG A C 1
ATOM 1302 O O . ARG A 1 162 ? 2.241 0.091 -18.983 1.00 86.75 162 ARG A O 1
ATOM 1309 N N . ARG A 1 163 ? 0.842 -0.704 -20.547 1.00 85.50 163 ARG A N 1
ATOM 1310 C CA . ARG A 1 163 ? 1.368 -2.076 -20.494 1.00 85.50 163 ARG A CA 1
ATOM 1311 C C . ARG A 1 163 ? 2.866 -2.099 -20.810 1.00 85.50 163 ARG A C 1
ATOM 1313 O O . ARG A 1 163 ? 3.671 -2.480 -19.962 1.00 85.50 163 ARG A O 1
ATOM 1320 N N . LYS A 1 164 ? 3.253 -1.565 -21.974 1.00 87.31 164 LYS A N 1
ATOM 1321 C CA . LYS A 1 164 ? 4.650 -1.537 -22.439 1.00 87.31 164 LYS A CA 1
ATOM 1322 C C . LYS A 1 164 ? 5.600 -0.889 -21.433 1.00 87.31 164 LYS A C 1
ATOM 1324 O O . LYS A 1 164 ? 6.658 -1.440 -21.158 1.00 87.31 164 LYS A O 1
ATOM 1329 N N . GLN A 1 165 ? 5.234 0.260 -20.862 1.00 88.25 165 GLN A N 1
ATOM 1330 C CA . GLN A 1 165 ? 6.106 0.996 -19.939 1.00 88.25 165 GLN A CA 1
ATOM 1331 C C . GLN A 1 165 ? 6.263 0.323 -18.570 1.00 88.25 165 GLN A C 1
ATOM 1333 O O . GLN A 1 165 ? 7.272 0.531 -17.896 1.00 88.25 165 GLN A O 1
ATOM 1338 N N . ASN A 1 166 ? 5.279 -0.451 -18.114 1.00 88.38 166 ASN A N 1
ATOM 1339 C CA . ASN A 1 166 ? 5.333 -1.081 -16.792 1.00 88.38 166 ASN A CA 1
ATOM 1340 C C . ASN A 1 166 ? 5.897 -2.502 -16.807 1.00 88.38 166 ASN A C 1
ATOM 1342 O O . ASN A 1 166 ? 6.370 -2.976 -15.770 1.00 88.38 166 ASN A O 1
ATOM 1346 N N . ASP A 1 167 ? 5.914 -3.135 -17.977 1.00 88.69 167 ASP A N 1
ATOM 1347 C CA . ASP A 1 167 ? 6.392 -4.504 -18.151 1.00 88.69 167 ASP A CA 1
ATOM 1348 C C . ASP A 1 167 ? 7.869 -4.590 -18.571 1.00 88.69 167 ASP A C 1
ATOM 1350 O O . ASP A 1 167 ? 8.388 -5.691 -18.750 1.00 88.69 167 ASP A O 1
ATOM 1354 N N . VAL A 1 168 ? 8.583 -3.457 -18.658 1.00 89.88 168 VAL A N 1
ATOM 1355 C CA . VAL A 1 168 ? 10.025 -3.422 -18.966 1.00 89.88 168 VAL A CA 1
ATOM 1356 C C . VAL A 1 168 ? 10.828 -4.132 -17.872 1.00 89.88 168 VAL A C 1
ATOM 1358 O O . VAL A 1 168 ? 11.046 -3.595 -16.785 1.00 89.88 168 VAL A O 1
ATOM 1361 N N . ALA A 1 169 ? 11.279 -5.352 -18.171 1.00 88.75 169 ALA A N 1
ATOM 1362 C CA . ALA A 1 169 ? 11.910 -6.250 -17.206 1.00 88.75 169 ALA A CA 1
ATOM 1363 C C . ALA A 1 169 ? 13.263 -5.741 -16.677 1.00 88.75 169 ALA A C 1
ATOM 1365 O O . ALA A 1 169 ? 13.559 -5.914 -15.498 1.00 88.75 169 ALA A O 1
ATOM 1366 N N . GLU A 1 170 ? 14.051 -5.061 -17.513 1.00 90.69 170 GLU A N 1
ATOM 1367 C CA . GLU A 1 170 ? 15.398 -4.564 -17.173 1.00 90.69 170 GLU A CA 1
ATOM 1368 C C . GLU A 1 170 ? 15.410 -3.549 -16.023 1.00 90.69 170 GLU A C 1
ATOM 1370 O O . GLU A 1 170 ? 16.449 -3.279 -15.427 1.00 90.69 170 GLU A O 1
ATOM 1375 N N . GLN A 1 171 ? 14.251 -2.982 -15.684 1.00 90.12 171 GLN A N 1
ATOM 1376 C CA . GLN A 1 171 ? 14.149 -2.035 -14.584 1.00 90.12 171 GLN A CA 1
ATOM 1377 C C . GLN A 1 171 ? 14.217 -2.702 -13.213 1.00 90.12 171 GLN A C 1
ATOM 1379 O O . GLN A 1 171 ? 14.566 -2.026 -12.252 1.00 90.12 171 GLN A O 1
ATOM 1384 N N . TYR A 1 172 ? 13.860 -3.982 -13.098 1.00 93.38 172 TYR A N 1
ATOM 1385 C CA . TYR A 1 172 ? 13.784 -4.671 -11.811 1.00 93.38 172 TYR A CA 1
ATOM 1386 C C . TYR A 1 172 ? 15.145 -5.274 -11.480 1.00 93.38 172 TYR A C 1
ATOM 1388 O O . TYR A 1 172 ? 15.516 -6.341 -11.966 1.00 93.38 172 TYR A O 1
ATOM 1396 N N . THR A 1 173 ? 15.902 -4.558 -10.657 1.00 95.56 173 THR A N 1
ATOM 1397 C CA . THR A 1 173 ? 17.296 -4.887 -10.330 1.00 95.56 173 THR A CA 1
ATOM 1398 C C . THR A 1 173 ? 17.417 -5.332 -8.874 1.00 95.56 173 THR A C 1
ATOM 1400 O O . THR A 1 173 ? 16.423 -5.401 -8.147 1.00 95.56 173 THR A O 1
ATOM 1403 N N . MET A 1 174 ? 18.637 -5.608 -8.407 1.00 97.31 174 MET A N 1
ATOM 1404 C CA . MET A 1 174 ? 18.889 -5.857 -6.983 1.00 97.31 174 MET A CA 1
ATOM 1405 C C . MET A 1 174 ? 18.433 -4.683 -6.092 1.00 97.31 174 MET A C 1
ATOM 1407 O O . MET A 1 174 ? 18.041 -4.907 -4.950 1.00 97.31 174 MET A O 1
ATOM 1411 N N . ALA A 1 175 ? 18.380 -3.451 -6.618 1.00 97.69 175 ALA A N 1
ATOM 1412 C CA . ALA A 1 175 ? 17.889 -2.298 -5.869 1.00 97.69 175 ALA A CA 1
ATOM 1413 C C . ALA A 1 175 ? 16.427 -2.470 -5.430 1.00 97.69 175 ALA A C 1
ATOM 1415 O O . ALA A 1 175 ? 16.079 -2.083 -4.322 1.00 97.69 175 ALA A O 1
ATOM 1416 N N . ASP A 1 176 ? 15.582 -3.101 -6.251 1.00 97.44 176 ASP A N 1
ATOM 1417 C CA . ASP A 1 176 ? 14.186 -3.381 -5.909 1.00 97.44 176 ASP A CA 1
ATOM 1418 C C . ASP A 1 176 ? 14.078 -4.395 -4.759 1.00 97.44 176 ASP A C 1
ATOM 1420 O O . ASP A 1 176 ? 13.256 -4.224 -3.857 1.00 97.44 176 ASP A O 1
ATOM 1424 N N . ALA A 1 177 ? 14.934 -5.424 -4.747 1.00 98.00 177 ALA A N 1
ATOM 1425 C CA . ALA A 1 177 ? 14.993 -6.396 -3.655 1.00 98.00 177 ALA A CA 1
ATOM 1426 C C . ALA A 1 177 ? 15.474 -5.755 -2.345 1.00 98.00 177 ALA A C 1
ATOM 1428 O O . ALA A 1 177 ? 14.848 -5.954 -1.303 1.00 98.00 177 ALA A O 1
ATOM 1429 N N . LEU A 1 178 ? 16.545 -4.959 -2.404 1.00 98.44 178 LEU A N 1
ATOM 1430 C CA . LEU A 1 178 ? 17.115 -4.275 -1.240 1.00 98.44 178 LEU A CA 1
ATOM 1431 C C . LEU A 1 178 ? 16.169 -3.209 -0.682 1.00 98.44 178 LEU A C 1
ATOM 1433 O O . LEU A 1 178 ? 15.959 -3.160 0.528 1.00 98.44 178 LEU A O 1
ATOM 1437 N N . PHE A 1 179 ? 15.522 -2.430 -1.551 1.00 98.44 179 PHE A N 1
ATOM 1438 C CA . PHE A 1 179 ? 14.483 -1.493 -1.137 1.00 98.44 179 PHE A CA 1
ATOM 1439 C C . PHE A 1 179 ? 13.331 -2.216 -0.435 1.00 98.44 179 PHE A C 1
ATOM 1441 O O . PHE A 1 179 ? 12.908 -1.799 0.638 1.00 98.44 179 PHE A O 1
ATOM 1448 N N . THR A 1 180 ? 12.843 -3.317 -1.013 1.00 98.38 180 THR A N 1
ATOM 1449 C CA . THR A 1 180 ? 11.747 -4.114 -0.438 1.00 98.38 180 THR A CA 1
ATOM 1450 C C . THR A 1 180 ? 12.118 -4.643 0.946 1.00 98.38 180 THR A C 1
ATOM 1452 O O . THR A 1 180 ? 11.323 -4.530 1.876 1.00 98.38 180 THR A O 1
ATOM 1455 N N . ALA A 1 181 ? 13.334 -5.172 1.113 1.00 97.81 181 ALA A N 1
ATOM 1456 C CA . ALA A 1 181 ? 13.823 -5.612 2.416 1.00 97.81 181 ALA A CA 1
ATOM 1457 C C . ALA A 1 181 ? 13.924 -4.442 3.411 1.00 97.81 181 ALA A C 1
ATOM 1459 O O . ALA A 1 181 ? 13.481 -4.570 4.551 1.00 97.81 181 ALA A O 1
ATOM 1460 N N . SER A 1 182 ? 14.433 -3.283 2.980 1.00 98.19 182 SER A N 1
ATOM 1461 C CA . SER A 1 182 ? 14.495 -2.087 3.827 1.00 98.19 182 SER A CA 1
ATOM 1462 C C . SER A 1 182 ? 13.108 -1.601 4.256 1.00 98.19 182 SER A C 1
ATOM 1464 O O . SER A 1 182 ? 12.886 -1.336 5.437 1.00 98.19 182 SER A O 1
ATOM 1466 N N . PHE A 1 183 ? 12.149 -1.549 3.328 1.00 98.38 183 PHE A N 1
ATOM 1467 C CA . PHE A 1 183 ? 10.766 -1.185 3.617 1.00 98.38 183 PHE A CA 1
ATOM 1468 C C . PHE A 1 183 ? 10.144 -2.136 4.649 1.00 98.38 183 PHE A C 1
ATOM 1470 O O . PHE A 1 183 ? 9.605 -1.678 5.653 1.00 98.38 183 PHE A O 1
ATOM 1477 N N . LEU A 1 184 ? 10.276 -3.453 4.461 1.00 97.38 184 LEU A N 1
ATOM 1478 C CA . LEU A 1 184 ? 9.735 -4.438 5.402 1.00 97.38 184 LEU A CA 1
ATOM 1479 C C . LEU A 1 184 ? 10.443 -4.384 6.767 1.00 97.38 184 LEU A C 1
ATOM 1481 O O . LEU A 1 184 ? 9.781 -4.471 7.798 1.00 97.38 184 LEU A O 1
ATOM 1485 N N . ASN A 1 185 ? 11.759 -4.156 6.801 1.00 96.62 185 ASN A N 1
ATOM 1486 C CA . ASN A 1 185 ? 12.487 -3.895 8.049 1.00 96.62 185 ASN A CA 1
ATOM 1487 C C . ASN A 1 185 ? 12.006 -2.617 8.744 1.00 96.62 185 ASN A C 1
ATOM 1489 O O . ASN A 1 185 ? 11.933 -2.575 9.971 1.00 96.62 185 ASN A O 1
ATOM 1493 N N . ALA A 1 186 ? 11.686 -1.568 7.987 1.00 97.50 186 ALA A N 1
ATOM 1494 C CA . ALA A 1 186 ? 11.107 -0.355 8.541 1.00 97.50 186 ALA A CA 1
ATOM 1495 C C . ALA A 1 186 ? 9.720 -0.628 9.140 1.00 97.50 186 ALA A C 1
ATOM 1497 O O . ALA A 1 186 ? 9.486 -0.183 10.259 1.00 97.50 186 ALA A O 1
ATOM 1498 N N . CYS A 1 187 ? 8.863 -1.419 8.479 1.00 97.25 187 CYS A N 1
ATOM 1499 C CA . CYS A 1 187 ? 7.581 -1.848 9.050 1.00 97.25 187 CYS A CA 1
ATOM 1500 C C . CYS A 1 187 ? 7.770 -2.586 10.380 1.00 97.25 187 CYS A C 1
ATOM 1502 O O . CYS A 1 187 ? 7.076 -2.285 11.340 1.00 97.25 187 CYS A O 1
ATOM 1504 N N . LEU A 1 188 ? 8.727 -3.517 10.465 1.00 95.19 188 LEU A N 1
ATOM 1505 C CA . LEU A 1 188 ? 8.987 -4.274 11.697 1.00 95.19 188 LEU A CA 1
ATOM 1506 C C . LEU A 1 188 ? 9.451 -3.372 12.849 1.00 95.19 188 LEU A C 1
ATOM 1508 O O . LEU A 1 188 ? 8.998 -3.541 13.980 1.00 95.19 188 LEU A O 1
ATOM 1512 N N . ARG A 1 189 ? 10.305 -2.382 12.556 1.00 96.25 189 ARG A N 1
ATOM 1513 C CA . ARG A 1 189 ? 10.756 -1.376 13.535 1.00 96.25 189 ARG A CA 1
ATOM 1514 C C . ARG A 1 189 ? 9.663 -0.397 13.977 1.00 96.25 189 ARG A C 1
ATOM 1516 O O . ARG A 1 189 ? 9.879 0.286 14.966 1.00 96.25 189 ARG A O 1
ATOM 1523 N N . HIS A 1 190 ? 8.553 -0.329 13.243 1.00 97.19 190 HIS A N 1
ATOM 1524 C CA . HIS A 1 190 ? 7.373 0.480 13.560 1.00 97.19 190 HIS A CA 1
ATOM 1525 C C . HIS A 1 190 ? 6.130 -0.403 13.764 1.00 97.19 190 HIS A C 1
ATOM 1527 O O . HIS A 1 190 ? 5.006 0.036 13.509 1.00 97.19 190 HIS A O 1
ATOM 1533 N N . SER A 1 191 ? 6.307 -1.674 14.143 1.00 95.69 191 SER A N 1
ATOM 1534 C CA . SER A 1 191 ? 5.220 -2.666 14.196 1.00 95.69 191 SER A CA 1
ATOM 1535 C C . SER A 1 191 ? 4.144 -2.340 15.237 1.00 95.69 191 SER A C 1
ATOM 1537 O O . SER A 1 191 ? 3.015 -2.824 15.147 1.00 95.69 191 SER A O 1
ATOM 1539 N N . GLU A 1 192 ? 4.449 -1.457 16.186 1.00 95.12 192 GLU A N 1
ATOM 1540 C CA . GLU A 1 192 ? 3.500 -0.914 17.148 1.00 95.12 192 GLU A CA 1
ATOM 1541 C C . GLU A 1 192 ? 2.426 -0.028 16.495 1.00 95.12 192 GLU A C 1
ATOM 1543 O O . GLU A 1 192 ? 1.308 0.055 17.016 1.00 95.12 192 GLU A O 1
ATOM 1548 N N . VAL A 1 193 ? 2.714 0.581 15.337 1.00 96.81 193 VAL A N 1
ATOM 1549 C CA . VAL A 1 193 ? 1.760 1.410 14.577 1.00 96.81 193 VAL A CA 1
ATOM 1550 C C . VAL A 1 193 ? 1.453 0.813 13.201 1.00 96.81 193 VAL A C 1
ATOM 1552 O O . VAL A 1 193 ? 0.285 0.735 12.817 1.00 96.81 193 VAL A O 1
ATOM 1555 N N . VAL A 1 194 ? 2.462 0.356 12.460 1.00 97.62 194 VAL A N 1
ATOM 1556 C CA . VAL A 1 194 ? 2.329 -0.247 11.127 1.00 97.62 194 VAL A CA 1
ATOM 1557 C C . VAL A 1 194 ? 2.029 -1.736 11.262 1.00 97.62 194 VAL A C 1
ATOM 1559 O O . VAL A 1 194 ? 2.914 -2.543 11.526 1.00 97.62 194 VAL A O 1
ATOM 1562 N N . THR A 1 195 ? 0.770 -2.114 11.042 1.00 97.06 195 THR A N 1
ATOM 1563 C CA . THR A 1 195 ? 0.311 -3.505 11.248 1.00 97.06 195 THR A CA 1
ATOM 1564 C C . THR A 1 195 ? -0.213 -4.172 9.976 1.00 97.06 195 THR A C 1
ATOM 1566 O O . THR A 1 195 ? -0.602 -5.338 10.001 1.00 97.06 195 THR A O 1
ATOM 1569 N N . MET A 1 196 ? -0.201 -3.459 8.846 1.00 97.69 196 MET A N 1
ATOM 1570 C CA . MET A 1 196 ? -0.578 -3.986 7.535 1.00 97.69 196 MET A CA 1
ATOM 1571 C C . MET A 1 196 ? 0.299 -3.373 6.439 1.00 97.69 196 MET A C 1
ATOM 1573 O O . MET A 1 196 ? 0.561 -2.170 6.449 1.00 97.69 196 MET A O 1
ATOM 1577 N N . ALA A 1 197 ? 0.738 -4.204 5.490 1.00 96.94 197 ALA A N 1
ATOM 1578 C CA . ALA A 1 197 ? 1.490 -3.777 4.316 1.00 96.94 197 ALA A CA 1
ATOM 1579 C C . ALA A 1 197 ? 1.139 -4.639 3.089 1.00 96.94 197 ALA A C 1
ATOM 1581 O O . ALA A 1 197 ? 1.319 -5.858 3.105 1.00 96.94 197 ALA A O 1
ATOM 1582 N N . ASN A 1 198 ? 0.707 -4.010 1.997 1.00 97.38 198 ASN A N 1
ATOM 1583 C CA . ASN A 1 198 ? 0.282 -4.646 0.755 1.00 97.38 198 ASN A CA 1
ATOM 1584 C C . ASN A 1 198 ? 1.085 -4.077 -0.418 1.00 97.38 198 ASN A C 1
ATOM 1586 O O . ASN A 1 198 ? 1.003 -2.894 -0.745 1.00 97.38 198 ASN A O 1
ATOM 1590 N N . VAL A 1 199 ? 1.886 -4.937 -1.054 1.00 97.06 199 VAL A N 1
ATOM 1591 C CA . VAL A 1 199 ? 2.640 -4.535 -2.245 1.00 97.06 199 VAL A CA 1
ATOM 1592 C C . VAL A 1 199 ? 1.671 -4.177 -3.370 1.00 97.06 199 VAL A C 1
ATOM 1594 O O . VAL A 1 199 ? 0.727 -4.921 -3.653 1.00 97.06 199 VAL A O 1
ATOM 1597 N N . ALA A 1 200 ? 1.925 -3.056 -4.034 1.00 94.56 200 ALA A N 1
ATOM 1598 C CA . ALA A 1 200 ? 1.061 -2.554 -5.087 1.00 94.56 200 ALA A CA 1
ATOM 1599 C C . ALA A 1 200 ? 1.728 -2.650 -6.473 1.00 94.56 200 ALA A C 1
ATOM 1601 O O . ALA A 1 200 ? 2.733 -1.973 -6.730 1.00 94.56 200 ALA A O 1
ATOM 1602 N N . PRO A 1 201 ? 1.169 -3.451 -7.401 1.00 94.19 201 PRO A N 1
ATOM 1603 C CA . PRO A 1 201 ? 0.284 -4.604 -7.190 1.00 94.19 201 PRO A CA 1
ATOM 1604 C C . PRO A 1 201 ? 1.085 -5.906 -6.997 1.00 94.19 201 PRO A C 1
ATOM 1606 O O . PRO A 1 201 ? 2.313 -5.909 -6.990 1.00 94.19 201 PRO A O 1
ATOM 1609 N N . LEU A 1 202 ? 0.390 -7.043 -6.883 1.00 95.12 202 LEU A N 1
ATOM 1610 C CA . LEU A 1 202 ? 1.020 -8.360 -6.725 1.00 95.12 202 LEU A CA 1
ATOM 1611 C C . LEU A 1 202 ? 1.479 -8.995 -8.054 1.00 95.12 202 LEU A C 1
ATOM 1613 O O . LEU A 1 202 ? 2.520 -9.654 -8.102 1.00 95.12 202 LEU A O 1
ATOM 1617 N N . VAL A 1 203 ? 0.712 -8.811 -9.134 1.00 94.94 203 VAL A N 1
ATOM 1618 C CA . VAL A 1 203 ? 0.901 -9.521 -10.412 1.00 94.94 203 VAL A CA 1
ATOM 1619 C C . VAL A 1 203 ? 1.000 -8.542 -11.586 1.00 94.94 203 VAL A C 1
ATOM 1621 O O . VAL A 1 203 ? 0.246 -7.577 -11.675 1.00 94.94 203 VAL A O 1
ATOM 1624 N N . ASN A 1 204 ? 1.911 -8.838 -12.512 1.00 92.38 204 ASN A N 1
ATOM 1625 C CA . ASN A 1 204 ? 2.205 -8.125 -13.754 1.00 92.38 204 ASN A CA 1
ATOM 1626 C C . ASN A 1 204 ? 2.720 -6.700 -13.556 1.00 92.38 204 ASN A C 1
ATOM 1628 O O . ASN A 1 204 ? 3.849 -6.513 -13.099 1.00 92.38 204 ASN A O 1
ATOM 1632 N N . THR A 1 205 ? 1.941 -5.703 -13.958 1.00 87.06 205 THR A N 1
ATOM 1633 C CA . THR A 1 205 ? 2.286 -4.281 -13.971 1.00 87.06 205 THR A CA 1
ATOM 1634 C C . THR A 1 205 ? 2.945 -3.865 -12.653 1.00 87.06 205 THR A C 1
ATOM 1636 O O . THR A 1 205 ? 2.251 -3.743 -11.660 1.00 87.06 205 THR A O 1
ATOM 1639 N N . ARG A 1 206 ? 4.271 -3.654 -12.600 1.00 90.75 206 ARG A N 1
ATOM 1640 C CA . ARG A 1 206 ? 5.037 -3.337 -11.359 1.00 90.75 206 ARG A CA 1
ATOM 1641 C C . ARG A 1 206 ? 5.058 -4.402 -10.251 1.00 90.75 206 ARG A C 1
ATOM 1643 O O . ARG A 1 206 ? 5.798 -4.242 -9.278 1.00 90.75 206 ARG A O 1
ATOM 1650 N N . GLY A 1 207 ? 4.327 -5.502 -10.401 1.00 94.31 207 GLY A N 1
ATOM 1651 C CA . GLY A 1 207 ? 4.240 -6.537 -9.378 1.00 94.31 207 GLY A CA 1
ATOM 1652 C C . GLY A 1 207 ? 5.492 -7.411 -9.258 1.00 94.31 207 GLY A C 1
ATOM 1653 O O . GLY A 1 207 ? 6.278 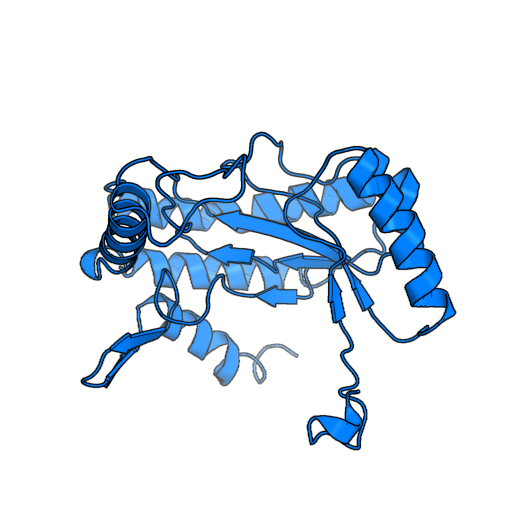-7.485 -10.205 1.00 94.31 207 GLY A O 1
ATOM 1654 N N . PRO A 1 208 ? 5.708 -8.068 -8.104 1.00 95.94 208 PRO A N 1
ATOM 1655 C CA . PRO A 1 208 ? 6.802 -9.023 -7.888 1.00 95.94 208 PRO A CA 1
ATOM 1656 C C . PRO A 1 208 ? 6.696 -10.277 -8.763 1.00 95.94 208 PRO A C 1
ATOM 1658 O O . PRO A 1 208 ? 7.715 -10.883 -9.096 1.00 95.94 208 PRO A O 1
ATOM 1661 N N . LEU A 1 209 ? 5.485 -10.666 -9.162 1.00 96.38 209 LEU A N 1
ATOM 1662 C CA . LEU A 1 209 ? 5.247 -11.771 -10.086 1.00 96.38 209 LEU A CA 1
ATOM 1663 C C . LEU A 1 209 ? 4.873 -11.225 -11.459 1.00 96.38 209 LEU A C 1
ATOM 1665 O O . LEU A 1 209 ? 3.968 -10.405 -11.569 1.00 96.38 209 LEU A O 1
ATOM 1669 N N . PHE A 1 210 ? 5.526 -11.706 -12.511 1.00 95.56 210 PHE A N 1
ATOM 1670 C CA . PHE A 1 210 ? 5.165 -11.396 -13.891 1.00 95.56 210 PHE A CA 1
ATOM 1671 C C . PHE A 1 210 ? 4.731 -12.671 -14.611 1.00 95.56 210 PHE A C 1
ATOM 1673 O O . PHE A 1 210 ? 5.518 -13.600 -14.773 1.00 95.56 210 PHE A O 1
ATOM 1680 N N . VAL A 1 211 ? 3.468 -12.722 -15.017 1.00 95.06 211 VAL A N 1
ATOM 1681 C CA . VAL A 1 211 ? 2.832 -13.858 -15.683 1.00 95.06 211 VAL A CA 1
ATOM 1682 C C . VAL A 1 211 ? 2.743 -13.565 -17.175 1.00 95.06 211 VAL A C 1
ATOM 1684 O O . VAL A 1 211 ? 2.200 -12.545 -17.594 1.00 95.06 211 VAL A O 1
ATOM 1687 N N . HIS A 1 212 ? 3.242 -14.490 -17.985 1.00 92.06 212 HIS A N 1
ATOM 1688 C CA . HIS A 1 212 ? 3.169 -14.437 -19.441 1.00 92.06 212 HIS A CA 1
ATOM 1689 C C . HIS A 1 212 ? 2.763 -15.814 -19.992 1.00 92.06 212 HIS A C 1
ATOM 1691 O O . HIS A 1 212 ? 2.843 -16.806 -19.268 1.00 92.06 212 HIS A O 1
ATOM 1697 N N . PRO A 1 213 ? 2.370 -15.936 -21.276 1.00 95.12 213 PRO A N 1
ATOM 1698 C CA . PRO A 1 213 ? 1.847 -17.197 -21.820 1.00 95.12 213 PRO A CA 1
ATOM 1699 C C . PRO A 1 213 ? 2.769 -18.420 -21.691 1.00 95.12 213 PRO A C 1
ATOM 1701 O O . PRO A 1 213 ? 2.302 -19.544 -21.822 1.00 95.12 213 PRO A O 1
ATOM 1704 N N . LYS A 1 214 ? 4.073 -18.216 -21.455 1.00 95.88 214 LYS A N 1
ATOM 1705 C CA . LYS A 1 214 ? 5.062 -19.295 -21.307 1.00 95.88 214 LYS A CA 1
ATOM 1706 C C . LYS A 1 214 ? 5.462 -19.567 -19.849 1.00 95.88 214 LYS A C 1
ATOM 1708 O O . LYS A 1 214 ? 6.299 -20.434 -19.627 1.00 95.88 214 LYS A O 1
ATOM 1713 N N . GLY A 1 215 ? 4.918 -18.842 -18.866 1.00 96.19 215 GLY A N 1
ATOM 1714 C CA . GLY A 1 215 ? 5.221 -19.085 -17.456 1.00 96.19 215 GLY A CA 1
ATOM 1715 C C . GLY A 1 215 ? 5.173 -17.851 -16.557 1.00 96.19 215 GLY A C 1
ATOM 1716 O O . GLY A 1 215 ? 4.513 -16.851 -16.842 1.00 96.19 215 GLY A O 1
ATOM 1717 N N . ILE A 1 216 ? 5.871 -17.959 -15.426 1.00 97.00 216 ILE A N 1
ATOM 1718 C CA . ILE A 1 216 ? 5.916 -16.942 -14.376 1.00 97.00 216 ILE A CA 1
ATOM 1719 C C . ILE A 1 216 ? 7.371 -16.562 -14.118 1.00 97.00 216 ILE A C 1
ATOM 1721 O O . ILE A 1 216 ? 8.191 -17.408 -13.765 1.00 97.00 216 ILE A O 1
ATOM 1725 N N . VAL A 1 217 ? 7.669 -15.272 -14.222 1.00 95.44 217 VAL A N 1
ATOM 1726 C CA . VAL A 1 217 ? 8.934 -14.681 -13.795 1.00 95.44 217 VAL A CA 1
ATOM 1727 C C . VAL A 1 217 ? 8.761 -14.124 -12.387 1.00 95.44 217 VAL A C 1
ATOM 1729 O O . VAL A 1 217 ? 7.903 -13.278 -12.129 1.00 95.44 217 VAL A O 1
ATOM 1732 N N . LYS A 1 218 ? 9.604 -14.591 -11.467 1.00 97.12 218 LYS A N 1
ATOM 1733 C CA . LYS A 1 218 ? 9.754 -14.021 -10.126 1.00 97.12 218 LYS A CA 1
ATOM 1734 C C . LYS A 1 218 ? 10.759 -12.877 -10.226 1.00 97.12 218 LYS A C 1
ATOM 1736 O O . LYS A 1 218 ? 11.928 -13.117 -10.513 1.00 97.12 218 LYS A O 1
ATOM 1741 N N . ARG A 1 219 ? 10.304 -11.634 -10.065 1.00 96.56 219 ARG A N 1
ATOM 1742 C CA . ARG A 1 219 ? 11.183 -10.455 -10.102 1.00 96.56 219 ARG A CA 1
ATOM 1743 C C . ARG A 1 219 ? 11.989 -10.349 -8.810 1.00 96.56 219 ARG A C 1
ATOM 1745 O O . ARG A 1 219 ? 11.689 -11.007 -7.818 1.00 96.56 219 ARG A O 1
ATOM 1752 N N . THR A 1 220 ? 13.016 -9.509 -8.802 1.00 96.88 220 THR A N 1
ATOM 1753 C CA . THR A 1 220 ? 13.975 -9.407 -7.690 1.00 96.88 220 THR A CA 1
ATOM 1754 C C . THR A 1 220 ? 13.304 -9.167 -6.331 1.00 96.88 220 THR A C 1
ATOM 1756 O O . THR A 1 220 ? 13.620 -9.862 -5.364 1.00 96.88 220 THR A O 1
ATOM 1759 N N . HIS A 1 221 ? 12.307 -8.281 -6.247 1.00 96.12 221 HIS A N 1
ATOM 1760 C CA . HIS A 1 221 ? 11.565 -8.020 -5.007 1.00 96.12 221 HIS A CA 1
ATOM 1761 C C . HIS A 1 221 ? 10.646 -9.161 -4.550 1.00 96.12 221 HIS A C 1
ATOM 1763 O O . HIS A 1 221 ? 10.373 -9.248 -3.353 1.00 96.12 221 HIS A O 1
ATOM 1769 N N . PHE A 1 222 ? 10.246 -10.095 -5.428 1.00 97.75 222 PHE A N 1
ATOM 1770 C CA . PHE A 1 222 ? 9.561 -11.326 -5.000 1.00 97.75 222 PHE A CA 1
ATOM 1771 C C . PHE A 1 222 ? 10.420 -12.113 -4.012 1.00 97.75 222 PHE A C 1
ATOM 1773 O O . PHE A 1 222 ? 9.922 -12.590 -2.997 1.00 97.75 222 PHE A O 1
ATOM 1780 N N . HIS A 1 223 ? 11.714 -12.255 -4.305 1.00 97.38 223 HIS A N 1
ATOM 1781 C CA . HIS A 1 223 ? 12.617 -13.059 -3.486 1.00 97.38 223 HIS A CA 1
ATOM 1782 C C . HIS A 1 223 ? 12.804 -12.455 -2.093 1.00 97.38 223 HIS A C 1
ATOM 1784 O O . HIS A 1 223 ? 12.780 -13.195 -1.112 1.00 97.38 223 HIS A O 1
ATOM 1790 N N . ALA A 1 224 ? 12.902 -11.124 -1.998 1.00 96.50 224 ALA A N 1
ATOM 1791 C CA . ALA A 1 224 ? 12.894 -10.424 -0.718 1.00 96.50 224 ALA A CA 1
ATOM 1792 C C . ALA A 1 224 ? 11.598 -10.717 0.051 1.00 96.50 224 ALA A C 1
ATOM 1794 O O . ALA A 1 224 ? 11.658 -11.277 1.141 1.00 96.50 224 ALA A O 1
ATOM 1795 N N . MET A 1 225 ? 10.428 -10.466 -0.543 1.00 96.50 225 MET A N 1
ATOM 1796 C CA . MET A 1 225 ? 9.139 -10.739 0.110 1.00 96.50 225 MET A CA 1
ATOM 1797 C C . MET A 1 225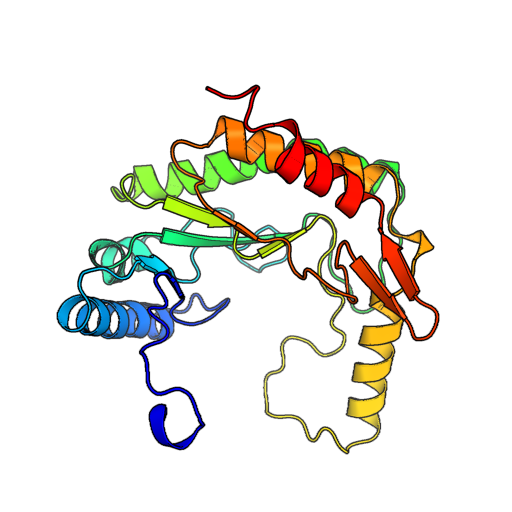 ? 8.987 -12.202 0.552 1.00 96.50 225 MET A C 1
ATOM 1799 O O . MET A 1 225 ? 8.527 -12.472 1.659 1.00 96.50 225 MET A O 1
ATOM 1803 N N . ALA A 1 226 ? 9.408 -13.156 -0.282 1.00 95.94 226 ALA A N 1
ATOM 1804 C CA . ALA A 1 226 ? 9.325 -14.579 0.019 1.00 95.94 226 ALA A CA 1
ATOM 1805 C C . ALA A 1 226 ? 10.175 -14.976 1.237 1.00 95.94 226 ALA A C 1
ATOM 1807 O O . ALA A 1 226 ? 9.772 -15.876 1.977 1.00 95.94 226 ALA A O 1
ATOM 1808 N N . MET A 1 227 ? 11.314 -14.317 1.479 1.00 94.00 227 MET A N 1
ATOM 1809 C CA . MET A 1 227 ? 12.095 -14.531 2.701 1.00 94.00 227 MET A CA 1
ATOM 1810 C C . MET A 1 227 ? 11.333 -14.055 3.941 1.00 94.00 227 MET A C 1
ATOM 1812 O O . MET A 1 227 ? 11.210 -14.821 4.895 1.00 94.00 227 MET A O 1
ATOM 1816 N N . TYR A 1 228 ? 10.761 -12.848 3.916 1.00 92.88 228 TYR A N 1
ATOM 1817 C CA . TYR A 1 228 ? 9.993 -12.320 5.053 1.00 92.88 228 TYR A CA 1
ATOM 1818 C C . TYR A 1 228 ? 8.752 -13.169 5.342 1.00 92.88 228 TYR A C 1
ATOM 1820 O O . TYR A 1 228 ? 8.504 -13.524 6.489 1.00 92.88 228 TYR A O 1
ATOM 1828 N N . ALA A 1 229 ? 8.022 -13.576 4.304 1.00 91.38 229 ALA A N 1
ATOM 1829 C CA . ALA A 1 229 ? 6.811 -14.373 4.469 1.00 91.38 229 ALA A CA 1
ATOM 1830 C C . ALA A 1 229 ? 7.081 -15.797 4.988 1.00 91.38 229 ALA A C 1
ATOM 1832 O O . ALA A 1 229 ? 6.266 -16.333 5.726 1.00 91.38 229 ALA A O 1
ATOM 1833 N N . ASN A 1 230 ? 8.201 -16.428 4.606 1.00 91.19 230 ASN A N 1
ATOM 1834 C CA . ASN A 1 230 ? 8.397 -17.871 4.826 1.00 91.19 230 ASN A CA 1
ATOM 1835 C C . ASN A 1 230 ? 9.574 -18.241 5.742 1.00 91.19 230 ASN A C 1
ATOM 1837 O O . ASN A 1 230 ? 9.827 -19.432 5.954 1.00 91.19 230 ASN A O 1
ATOM 1841 N N . ARG A 1 231 ? 10.382 -17.276 6.192 1.00 88.50 231 ARG A N 1
ATOM 1842 C CA . ARG A 1 231 ? 11.604 -17.542 6.980 1.00 88.50 231 ARG A CA 1
ATOM 1843 C C . ARG A 1 231 ? 11.705 -16.719 8.259 1.00 88.50 231 ARG A C 1
ATOM 1845 O O . ARG A 1 231 ? 12.554 -17.033 9.091 1.00 88.50 231 ARG A O 1
ATOM 1852 N N . LEU A 1 232 ? 10.872 -15.692 8.408 1.00 81.06 232 LEU A N 1
ATOM 1853 C CA . LEU A 1 232 ? 10.986 -14.716 9.487 1.00 81.06 232 LEU A CA 1
ATOM 1854 C C . LEU A 1 232 ? 10.227 -15.128 10.756 1.00 81.06 232 LEU A C 1
ATOM 1856 O O . LEU A 1 232 ? 10.736 -14.912 11.845 1.00 81.06 232 LEU A O 1
ATOM 1860 N N . GLU A 1 233 ? 9.062 -15.768 10.622 1.00 69.75 233 GLU A N 1
ATOM 1861 C CA . GLU A 1 233 ? 8.140 -16.060 11.737 1.00 69.75 233 GLU A CA 1
ATOM 1862 C C . GLU A 1 233 ? 8.802 -16.812 12.905 1.00 69.75 233 GLU A C 1
ATOM 1864 O O . GLU A 1 233 ? 8.642 -16.438 14.056 1.00 69.75 233 GLU A O 1
ATOM 1869 N N . LYS A 1 234 ? 9.654 -17.809 12.631 1.00 65.00 234 LYS A N 1
ATOM 1870 C CA . LYS A 1 234 ? 10.375 -18.547 13.690 1.00 65.00 234 LYS A CA 1
ATOM 1871 C C . LYS A 1 234 ? 11.485 -17.746 14.386 1.00 65.00 234 LYS A C 1
ATOM 1873 O O . LYS A 1 234 ? 12.143 -18.279 15.273 1.00 65.00 234 LYS A O 1
ATOM 1878 N N . ARG A 1 235 ? 11.786 -16.536 13.914 1.00 61.53 235 ARG A N 1
ATOM 1879 C CA . ARG A 1 235 ? 12.934 -15.715 14.337 1.00 61.53 235 ARG A CA 1
ATOM 1880 C C . ARG A 1 235 ? 12.524 -14.367 14.921 1.00 61.53 235 ARG A C 1
ATOM 1882 O O . ARG A 1 235 ? 13.402 -13.603 15.307 1.00 61.53 235 ARG A O 1
ATOM 1889 N N . ILE A 1 236 ? 11.227 -14.073 14.948 1.00 61.34 236 ILE A N 1
ATOM 1890 C CA . ILE A 1 236 ? 10.667 -12.866 15.548 1.00 61.34 236 ILE A CA 1
ATOM 1891 C C . ILE A 1 236 ? 9.558 -13.326 16.491 1.00 61.34 236 ILE A C 1
ATOM 1893 O O . ILE A 1 236 ? 8.438 -13.589 16.061 1.00 61.34 236 ILE A O 1
ATOM 1897 N N . GLY A 1 237 ? 9.933 -13.492 17.756 1.00 52.19 237 GLY A N 1
ATOM 1898 C CA . GLY A 1 237 ? 9.095 -13.864 18.890 1.00 52.19 237 GLY A CA 1
ATOM 1899 C C . GLY A 1 237 ? 9.770 -13.383 20.159 1.00 52.19 237 GLY A C 1
ATOM 1900 O O . GLY A 1 237 ? 10.977 -13.685 20.300 1.00 52.19 237 GLY A O 1
#

InterPro domains:
  IPR010720 Alpha-L-arabinofuranosidase, C-terminal [PF06964] (130-231)
  IPR017853 Glycoside hydrolase superfamily [SSF51445] (1-230)
  IPR055235 Alpha-L-arabinofuranosidase 1, catalytic domain [PF22848] (1-61)

pLDDT: mean 91.24, std 9.97, range [44.84, 98.56]

Sequence (237 aa):
MRKANGHPEPFNVKFWSVGNERYDKAYIDRVRDTAKVMKELYPNILITCSGSQGAGGRHMPGVKTYLMEQAGAYLDYVSVHNYWLDRAKTLPKNSYATAIVKSEMPGAYMTIVSDSLRDAGMGRLKIAFDEWNLRAWQHPGFPRNKVENYDASEIREFVELRRKQNDVAEQYTMADALFTASFLNACLRHSEVVTMANVAPLVNTRGPLFVHPKGIVKRTHFHAMAMYANRLEKRIG

Secondary structure (DSSP, 8-state):
-TTTTT--S-----EEE-SSS--SHHHHHHHHHHHHHHHHH-TT-EEE-EEEE-TTSSS-SS--HHHHHHHGGG-SEEEEEEEEEPP-SS-----HHHHHGGGGHHHHHHHHHHHHHHHTT-TTSEEEEEEEEEE----TT-S--S---TTSHHHHHHHHHHHHHH--GGG--HHHHHHHHHHHHHHHHTTTTEEEEEES-SBSTT-SEEEETTEEEE-HHHHHHHHHHHHSGGG--

Radius of gyration: 19.3 Å; chains: 1; bounding box: 51×37×50 Å